Protein AF-0000000078429327 (afdb_homodimer)

Sequence (276 aa):
MAKYLAQIIVLGGQAIGKAFAKALRQEIAASQEAARRSGGGRQGEKRSEANARTGMTLDEAKQILNINDLENLEQITKNYEHLFAVNDKSKGGSFYIQSKVFRAKERIDQELKEALKSQQAKQKRQEDSTAGSADKQRMAKYLAQIIVLGGQAIGKAFAKALRQEIAASQEAARRSGGGRQGEKRSEANARTGMTLDEAKQILNINDLENLEQITKNYEHLFAVNDKSKGGSFYIQSKVFRAKERIDQELKEALKSQQAKQKRQEDSTAGSADKQR

Radius of gyration: 25.2 Å; Cα contacts (8 Å, |Δi|>4): 240; chains: 2; bounding box: 34×103×66 Å

Foldseek 3Di:
DVVVVVVVVPPDDVPVVVVVVVVVVVVVVVLVVVVVPPQDDPSNVLQVVLCVVLVHHLSRLCVLLVHDDLPCVVSSVVSLVVQLVCQDVVNVHDPVSNSSSVSSSVSSVSVVVVVVVVVVVVVVVVVVVVVVVVVVVD/DVVVVVVVVPPDDVPVVVVVVVVVVVVVVVLVVVVVPPQDDPSNVLQVVLCVVLVHHLSRLCVLLVHDDLPCVVSSVVSLVVQLVCQDVVNVHDPVSNSSSVSSSVSSVSVVVVVVVVVVVVVVVVVVVVVVVVVVVD

InterPro domains:
  IPR005341 Mitochondrial import inner membrane translocase subunit Tim16 [PTHR12388] (2-127)
  IPR036869 Chaperone J-domain superfamily [G3DSA:1.10.287.110] (56-117)

Organism: Lucilia cuprina (NCBI:txid7375)

Structure (mmCIF, N/CA/C/O backbone):
data_AF-0000000078429327-model_v1
#
loop_
_entity.id
_entity.type
_entity.pdbx_description
1 polymer 'Mitochondrial import inner membrane translocase subunit Tim16'
#
loop_
_atom_site.group_PDB
_atom_site.id
_atom_site.type_symbol
_atom_site.label_atom_id
_atom_site.label_alt_id
_atom_site.label_comp_id
_atom_site.label_asym_id
_atom_site.label_entity_id
_atom_site.label_seq_id
_atom_site.pdbx_PDB_ins_code
_atom_site.Cartn_x
_atom_site.Cartn_y
_atom_site.Cartn_z
_atom_site.occupancy
_atom_site.B_iso_or_equiv
_atom_site.auth_seq_id
_atom_site.auth_comp_id
_atom_site.auth_asym_id
_atom_site.auth_atom_id
_atom_site.pdbx_PDB_model_num
ATOM 1 N N . MET A 1 1 ? -4.164 -29.562 -14.68 1 37.88 1 MET A N 1
ATOM 2 C CA . MET A 1 1 ? -3.832 -28.375 -13.898 1 37.88 1 MET A CA 1
ATOM 3 C C . MET A 1 1 ? -3.236 -27.297 -14.789 1 37.88 1 MET A C 1
ATOM 5 O O . MET A 1 1 ? -3.625 -26.125 -14.695 1 37.88 1 MET A O 1
ATOM 9 N N . ALA A 1 2 ? -2.484 -27.75 -15.688 1 47.44 2 ALA A N 1
ATOM 10 C CA . ALA A 1 2 ? -1.721 -26.875 -16.562 1 47.44 2 ALA A CA 1
ATOM 11 C C . ALA A 1 2 ? -2.643 -26.109 -17.516 1 47.44 2 ALA A C 1
ATOM 13 O O . ALA A 1 2 ? -2.479 -24.906 -17.719 1 47.44 2 ALA A O 1
ATOM 14 N N . LYS A 1 3 ? -3.496 -26.875 -18.141 1 47.25 3 LYS A N 1
ATOM 15 C CA . LYS A 1 3 ? -4.375 -26.25 -19.125 1 47.25 3 LYS A CA 1
ATOM 16 C C . LYS A 1 3 ? -5.191 -25.125 -18.5 1 47.25 3 LYS A C 1
ATOM 18 O O . LYS A 1 3 ? -5.359 -24.062 -19.094 1 47.25 3 LYS A O 1
ATOM 23 N N . TYR A 1 4 ? -5.652 -25.391 -17.328 1 47.28 4 TYR A N 1
ATOM 24 C CA . TYR A 1 4 ? -6.504 -24.438 -16.625 1 47.28 4 TYR A CA 1
ATOM 25 C C . TYR A 1 4 ? -5.715 -23.203 -16.219 1 47.28 4 TYR A C 1
ATOM 27 O O . TYR A 1 4 ? -6.219 -22.078 -16.297 1 47.28 4 TYR A O 1
ATOM 35 N N . LEU A 1 5 ? -4.477 -23.422 -15.961 1 52.12 5 LEU A N 1
ATOM 36 C CA . LEU A 1 5 ? -3.656 -22.281 -15.57 1 52.12 5 LEU A CA 1
ATOM 37 C C . LEU A 1 5 ? -3.49 -21.312 -16.734 1 52.12 5 LEU A C 1
ATOM 39 O O . LEU A 1 5 ? -3.57 -20.094 -16.547 1 52.12 5 LEU A O 1
ATOM 43 N N . ALA A 1 6 ? -3.396 -21.953 -18.016 1 49.81 6 ALA A N 1
ATOM 44 C CA . ALA A 1 6 ? -3.09 -21.125 -19.172 1 49.81 6 ALA A CA 1
ATOM 45 C C . ALA A 1 6 ? -4.234 -20.172 -19.484 1 49.81 6 ALA A C 1
ATOM 47 O O . ALA A 1 6 ? -4.004 -19.016 -19.859 1 49.81 6 ALA A O 1
ATOM 48 N N . GLN A 1 7 ? -5.355 -20.766 -19.531 1 46.97 7 GLN A N 1
ATOM 49 C CA . GLN A 1 7 ? -6.512 -19.969 -19.938 1 46.97 7 GLN A CA 1
ATOM 50 C C . GLN A 1 7 ? -6.754 -18.812 -18.984 1 46.97 7 GLN A C 1
ATOM 52 O O . GLN A 1 7 ? -7.168 -17.719 -19.406 1 46.97 7 GLN A O 1
ATOM 57 N N . ILE A 1 8 ? -6.531 -19.062 -17.766 1 48.38 8 ILE A N 1
ATOM 58 C CA . ILE A 1 8 ? -6.895 -18.062 -16.766 1 48.38 8 ILE A CA 1
ATOM 59 C C . ILE A 1 8 ? -5.852 -16.953 -16.75 1 48.38 8 ILE A C 1
ATOM 61 O O . ILE A 1 8 ? -6.188 -15.781 -16.578 1 48.38 8 ILE A O 1
ATOM 65 N N . ILE A 1 9 ? -4.602 -17.359 -16.922 1 50.34 9 ILE A N 1
ATOM 66 C CA . ILE A 1 9 ? -3.629 -16.281 -16.906 1 50.34 9 ILE A CA 1
ATOM 67 C C . ILE A 1 9 ? -4.004 -15.219 -17.938 1 50.34 9 ILE A C 1
ATOM 69 O O . ILE A 1 9 ? -3.883 -14.023 -17.688 1 50.34 9 ILE A O 1
ATOM 73 N N . VAL A 1 10 ? -4.367 -15.727 -19.219 1 44.38 10 VAL A N 1
ATOM 74 C CA . VAL A 1 10 ? -4.652 -14.805 -20.312 1 44.38 10 VAL A CA 1
ATOM 75 C C . VAL A 1 10 ? -5.887 -13.969 -19.969 1 44.38 10 VAL A C 1
ATOM 77 O O . VAL A 1 10 ? -6.094 -12.891 -20.531 1 44.38 10 VAL A O 1
ATOM 80 N N . LEU A 1 11 ? -6.82 -14.602 -19.453 1 42 11 LEU A N 1
ATOM 81 C CA . LEU A 1 11 ? -8.117 -13.938 -19.453 1 42 11 LEU A CA 1
ATOM 82 C C . LEU A 1 11 ? -8.023 -12.57 -18.781 1 42 11 LEU A C 1
ATOM 84 O O . LEU A 1 11 ? -8.828 -11.68 -19.078 1 42 11 LEU A O 1
ATOM 88 N N . GLY A 1 12 ? -7.484 -12.555 -17.656 1 43.84 12 GLY A N 1
ATOM 89 C CA . GLY A 1 12 ? -8.031 -11.406 -16.953 1 43.84 12 GLY A CA 1
ATOM 90 C C . GLY A 1 12 ? -7.895 -10.109 -17.719 1 43.84 12 GLY A C 1
ATOM 91 O O . GLY A 1 12 ? -8.766 -9.758 -18.516 1 43.84 12 GLY A O 1
ATOM 92 N N . GLY A 1 13 ? -7.648 -8.773 -16.906 1 45.09 13 GLY A N 1
ATOM 93 C CA . GLY A 1 13 ? -7.863 -7.336 -17.016 1 45.09 13 GLY A CA 1
ATOM 94 C C . GLY A 1 13 ? -6.898 -6.668 -17.984 1 45.09 13 GLY A C 1
ATOM 95 O O . GLY A 1 13 ? -6.125 -5.797 -17.578 1 45.09 13 GLY A O 1
ATOM 96 N N . GLN A 1 14 ? -6.672 -7.324 -18.969 1 50.19 14 GLN A N 1
ATOM 97 C CA . GLN A 1 14 ? -5.688 -6.762 -19.891 1 50.19 14 GLN A CA 1
ATOM 98 C C . GLN A 1 14 ? -5.98 -5.289 -20.172 1 50.19 14 GLN A C 1
ATOM 100 O O . GLN A 1 14 ? -5.062 -4.469 -20.219 1 50.19 14 GLN A O 1
ATOM 105 N N . ALA A 1 15 ? -7.273 -5.195 -20.672 1 47.34 15 ALA A N 1
ATOM 106 C CA . ALA A 1 15 ? -7.492 -3.814 -21.094 1 47.34 15 ALA A CA 1
ATOM 107 C C . ALA A 1 15 ? -7.344 -2.852 -19.922 1 47.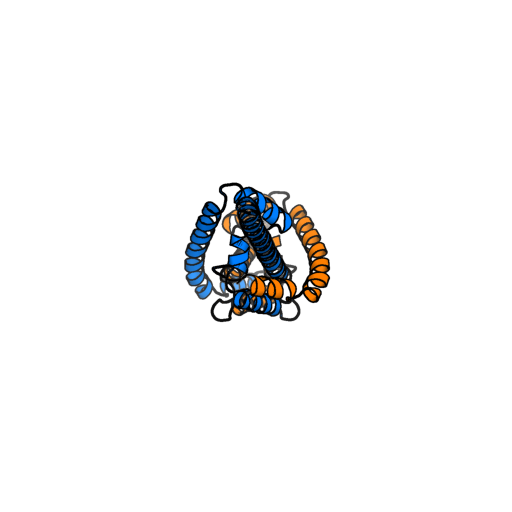34 15 ALA A C 1
ATOM 109 O O . ALA A 1 15 ? -6.785 -1.764 -20.062 1 47.34 15 ALA A O 1
ATOM 110 N N . ILE A 1 16 ? -8.062 -3.141 -18.906 1 55.25 16 ILE A N 1
ATOM 111 C CA . ILE A 1 16 ? -7.98 -2.217 -17.766 1 55.25 16 ILE A CA 1
ATOM 112 C C . ILE A 1 16 ? -6.535 -2.102 -17.297 1 55.25 16 ILE A C 1
ATOM 114 O O . ILE A 1 16 ? -6.07 -1.01 -16.969 1 55.25 16 ILE A O 1
ATOM 118 N N . GLY A 1 17 ? -5.801 -3.166 -17.547 1 60.81 17 GLY A N 1
ATOM 119 C CA . GLY A 1 17 ? -4.422 -3.178 -17.078 1 60.81 17 GLY A CA 1
ATOM 120 C C . GLY A 1 17 ? -3.525 -2.225 -17.844 1 60.81 17 GLY A C 1
ATOM 121 O O . GLY A 1 17 ? -2.746 -1.479 -17.25 1 60.81 17 GLY A O 1
ATOM 122 N N . LYS A 1 18 ? -3.91 -2.242 -19.156 1 63.69 18 LYS A N 1
ATOM 123 C CA . LYS A 1 18 ? -2.99 -1.463 -19.984 1 63.69 18 LYS A CA 1
ATOM 124 C C . LYS A 1 18 ? -3.191 0.034 -19.766 1 63.69 18 LYS A C 1
ATOM 126 O O . LYS A 1 18 ? -2.221 0.79 -19.672 1 63.69 18 LYS A O 1
ATOM 131 N N . ALA A 1 19 ? -4.531 0.512 -19.906 1 68.5 19 ALA A N 1
ATOM 132 C CA . ALA A 1 19 ? -4.785 1.938 -19.719 1 68.5 19 ALA A CA 1
ATOM 133 C C . ALA A 1 19 ? -4.379 2.391 -18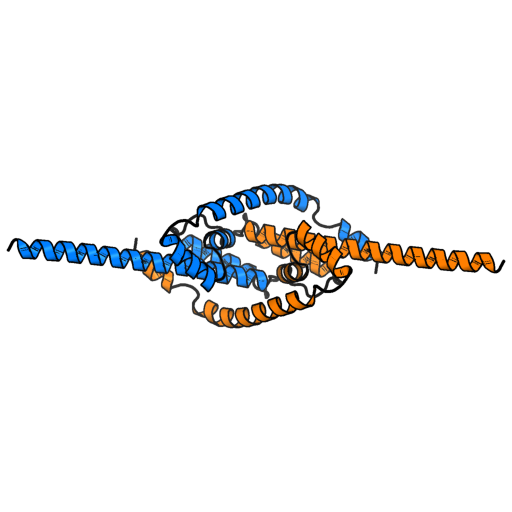.312 1 68.5 19 ALA A C 1
ATOM 135 O O . ALA A 1 19 ? -3.859 3.494 -18.141 1 68.5 19 ALA A O 1
ATOM 136 N N . PHE A 1 20 ? -4.59 1.64 -17.422 1 77.06 20 PHE A N 1
ATOM 137 C CA . PHE A 1 20 ? -4.199 1.974 -16.062 1 77.06 20 PHE A CA 1
ATOM 138 C C . PHE A 1 20 ? -2.68 2.01 -15.93 1 77.06 20 PHE A C 1
ATOM 140 O O . PHE A 1 20 ? -2.131 2.879 -15.25 1 77.06 20 PHE A O 1
ATOM 147 N N . ALA A 1 21 ? -2.02 1.175 -16.625 1 74.62 21 ALA A N 1
ATOM 148 C CA . ALA A 1 21 ? -0.562 1.125 -16.547 1 74.62 21 ALA A CA 1
ATOM 149 C C . ALA A 1 21 ? 0.0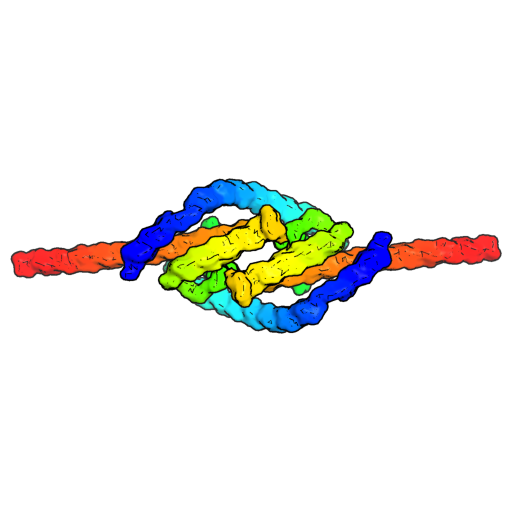54 2.451 -16.984 1 74.62 21 ALA A C 1
ATOM 151 O O . ALA A 1 21 ? 1.059 2.893 -16.422 1 74.62 21 ALA A O 1
ATOM 152 N N . LYS A 1 22 ? -0.57 3.01 -18.031 1 74.12 22 LYS A N 1
ATOM 153 C CA . LYS A 1 22 ? -0.065 4.301 -18.484 1 74.12 22 LYS A CA 1
ATOM 154 C C . LYS A 1 22 ? -0.2 5.363 -17.406 1 74.12 22 LYS A C 1
ATOM 156 O O . LYS A 1 22 ? 0.712 6.164 -17.188 1 74.12 22 LYS A O 1
ATOM 161 N N . ALA A 1 23 ? -1.391 5.379 -16.781 1 73.94 23 ALA A N 1
ATOM 162 C CA . ALA A 1 23 ? -1.617 6.355 -15.711 1 73.94 23 ALA A CA 1
ATOM 163 C C . ALA A 1 23 ? -0.683 6.105 -14.531 1 73.94 23 ALA A C 1
ATOM 165 O O . ALA A 1 23 ? -0.217 7.051 -13.891 1 73.94 23 ALA A O 1
ATOM 166 N N . LEU A 1 24 ? -0.422 4.926 -14.297 1 76.5 24 LEU A N 1
ATOM 167 C CA . LEU A 1 24 ? 0.458 4.531 -13.195 1 76.5 24 LEU A CA 1
ATOM 168 C C . LEU A 1 24 ? 1.866 5.078 -13.414 1 76.5 24 LEU A C 1
ATOM 170 O O . LEU A 1 24 ? 2.469 5.629 -12.492 1 76.5 24 LEU A O 1
ATOM 174 N N . ARG A 1 25 ? 2.381 4.941 -14.664 1 75.5 25 ARG A N 1
ATOM 175 C CA . ARG A 1 25 ? 3.717 5.438 -14.984 1 75.5 25 ARG A CA 1
ATOM 176 C C . ARG A 1 25 ? 3.832 6.93 -14.695 1 75.5 25 ARG A C 1
ATOM 178 O O . ARG A 1 25 ? 4.836 7.387 -14.141 1 75.5 25 ARG A O 1
ATOM 185 N N . GLN A 1 26 ? 2.828 7.582 -14.969 1 72.12 26 GLN A N 1
ATOM 186 C CA . GLN A 1 26 ? 2.834 9.023 -14.75 1 72.12 26 GLN A CA 1
ATOM 187 C C . GLN A 1 26 ? 2.84 9.359 -13.266 1 72.12 26 GLN A C 1
ATOM 189 O O . GLN A 1 26 ? 3.559 10.266 -12.828 1 72.12 26 GLN A O 1
ATOM 194 N N . GLU A 1 27 ? 2.143 8.641 -12.57 1 68.75 27 GLU A N 1
ATOM 195 C CA . GLU A 1 27 ? 2.012 8.945 -11.148 1 68.75 27 GLU A CA 1
ATOM 196 C C . GLU A 1 27 ? 3.264 8.539 -10.375 1 68.75 27 GLU A C 1
ATOM 198 O O . GLU A 1 27 ? 3.691 9.25 -9.461 1 68.75 27 GLU A O 1
ATOM 203 N N . ILE A 1 28 ? 3.809 7.414 -10.734 1 66.62 28 ILE A N 1
ATOM 204 C CA . ILE A 1 28 ? 5.059 7 -10.102 1 66.62 28 ILE A CA 1
ATOM 205 C C . ILE A 1 28 ? 6.121 8.078 -10.32 1 66.62 28 ILE A C 1
ATOM 207 O O . ILE A 1 28 ? 6.844 8.438 -9.383 1 66.62 28 ILE A O 1
ATOM 211 N N . ALA A 1 29 ? 6.148 8.508 -11.461 1 65.19 29 ALA A N 1
ATOM 212 C CA . ALA A 1 29 ? 7.105 9.562 -11.773 1 65.19 29 ALA A CA 1
ATOM 213 C C . ALA A 1 29 ? 6.867 10.797 -10.906 1 65.19 29 ALA A C 1
ATOM 215 O O . ALA A 1 29 ? 7.816 11.406 -10.398 1 65.19 29 ALA A O 1
ATOM 216 N N . ALA A 1 30 ? 5.656 11.055 -10.758 1 63.41 30 ALA A N 1
ATOM 217 C CA . ALA A 1 30 ? 5.309 12.242 -9.984 1 63.41 30 ALA A CA 1
ATOM 218 C C . ALA A 1 30 ? 5.645 12.047 -8.508 1 63.41 30 ALA A C 1
ATOM 220 O O . ALA A 1 30 ? 6.129 12.969 -7.844 1 63.41 30 ALA A O 1
ATOM 221 N N . SER A 1 31 ? 5.391 10.875 -8.055 1 63.84 31 SER A N 1
ATOM 222 C CA . SER A 1 31 ? 5.652 10.57 -6.652 1 63.84 31 SER A CA 1
ATOM 223 C C . SER A 1 31 ? 7.148 10.594 -6.352 1 63.84 31 SER A C 1
ATOM 225 O O . SER A 1 31 ? 7.57 11.117 -5.316 1 63.84 31 SER A O 1
ATOM 227 N N . GLN A 1 32 ? 7.922 10.031 -7.23 1 64.31 32 GLN A N 1
ATOM 228 C CA . GLN A 1 32 ? 9.375 10.031 -7.07 1 64.31 32 GLN A CA 1
ATOM 229 C C . GLN A 1 32 ? 9.93 11.453 -7.066 1 64.31 32 GLN A C 1
ATOM 231 O O . GLN A 1 32 ? 10.828 11.766 -6.289 1 64.31 32 GLN A O 1
ATOM 236 N N . GLU A 1 33 ? 9.367 12.234 -7.828 1 62.78 33 GLU A N 1
ATOM 237 C CA . GLU A 1 33 ? 9.812 13.625 -7.879 1 62.78 33 GLU A CA 1
ATOM 238 C C . GLU A 1 33 ? 9.453 14.367 -6.598 1 62.78 33 GLU A C 1
ATOM 240 O O . GLU A 1 33 ? 10.234 15.188 -6.105 1 62.78 33 GLU A O 1
ATOM 245 N N . ALA A 1 34 ? 8.297 14.094 -6.109 1 61.91 34 ALA A N 1
ATOM 246 C CA . ALA A 1 34 ? 7.852 14.758 -4.887 1 61.91 34 ALA A CA 1
ATOM 247 C C . ALA A 1 34 ? 8.719 14.344 -3.697 1 61.91 34 ALA A C 1
ATOM 249 O O . ALA A 1 34 ? 9.055 15.172 -2.85 1 61.91 34 ALA A O 1
ATOM 250 N N . ALA A 1 35 ? 9.055 13.117 -3.613 1 60.75 35 ALA A N 1
ATOM 251 C CA . ALA A 1 35 ? 9.898 12.602 -2.539 1 60.75 35 ALA A CA 1
ATOM 252 C C . ALA A 1 35 ? 11.273 13.258 -2.555 1 60.75 35 ALA A C 1
ATOM 254 O O . ALA A 1 35 ? 11.852 13.531 -1.499 1 60.75 35 ALA A O 1
ATOM 255 N N . ARG A 1 36 ? 11.734 13.492 -3.621 1 60.31 36 ARG A N 1
ATOM 256 C CA . ARG A 1 36 ? 13.055 14.109 -3.77 1 60.31 36 ARG A CA 1
ATOM 257 C C . ARG A 1 36 ? 13.047 15.547 -3.266 1 60.31 36 ARG A C 1
ATOM 259 O O . ARG A 1 36 ? 14.055 16.047 -2.768 1 60.31 36 ARG A O 1
ATOM 266 N N . ARG A 1 37 ? 11.969 16.172 -3.273 1 58.62 37 ARG A N 1
ATOM 267 C CA . ARG A 1 37 ? 11.883 17.578 -2.939 1 58.62 37 ARG A CA 1
ATOM 268 C C . ARG A 1 37 ? 11.75 17.781 -1.433 1 58.62 37 ARG A C 1
ATOM 270 O O . ARG A 1 37 ? 12.078 18.859 -0.912 1 58.62 37 ARG A O 1
ATOM 277 N N . SER A 1 38 ? 11.312 16.875 -0.648 1 58.03 38 SER A N 1
ATOM 278 C CA . SER A 1 38 ? 10.906 17.094 0.739 1 58.03 38 SER A CA 1
ATOM 279 C C . SER A 1 38 ? 12.102 17 1.683 1 58.03 38 SER A C 1
ATOM 281 O O . SER A 1 38 ? 11.984 17.281 2.877 1 58.03 38 SER A O 1
ATOM 283 N N . GLY A 1 39 ? 13.305 16.672 1.406 1 55.5 39 GLY A N 1
ATOM 284 C CA . GLY A 1 39 ? 14.305 16.25 2.375 1 55.5 39 GLY A CA 1
ATOM 285 C C . GLY A 1 39 ? 15.164 17.391 2.889 1 55.5 39 GLY A C 1
ATOM 286 O O . GLY A 1 39 ? 16.141 17.156 3.596 1 55.5 39 GLY A O 1
ATOM 287 N N . GLY A 1 40 ? 15.031 18.719 2.594 1 54.97 40 GLY A N 1
ATOM 288 C CA . GLY A 1 40 ? 16.188 19.484 3.039 1 54.97 40 GLY A CA 1
ATOM 289 C C . GLY A 1 40 ? 15.914 20.297 4.293 1 54.97 40 GLY A C 1
ATOM 290 O O . GLY A 1 40 ? 14.766 20.406 4.734 1 54.97 40 GLY A O 1
ATOM 291 N N . GLY A 1 41 ? 16.984 20.484 5.449 1 58.69 41 GLY A N 1
ATOM 292 C CA . GLY A 1 41 ? 17.141 21.375 6.582 1 58.69 41 GLY A CA 1
ATOM 293 C C . GLY A 1 41 ? 16.703 20.766 7.898 1 58.69 41 GLY A C 1
ATOM 294 O O . GLY A 1 41 ? 16.594 19.547 8.008 1 58.69 41 GLY A O 1
ATOM 295 N N . ARG A 1 42 ? 16.5 21.562 9.117 1 59.62 42 ARG A N 1
ATOM 296 C CA . ARG A 1 42 ? 16.078 21.125 10.445 1 59.62 42 ARG A CA 1
ATOM 297 C C . ARG A 1 42 ? 14.758 20.375 10.375 1 59.62 42 ARG A C 1
ATOM 299 O O . ARG A 1 42 ? 14.562 19.375 11.062 1 59.62 42 ARG A O 1
ATOM 306 N N . GLN A 1 43 ? 13.906 20.953 9.664 1 67.56 43 GLN A N 1
ATOM 307 C CA . GLN A 1 43 ? 12.633 20.297 9.383 1 67.56 43 GLN A CA 1
ATOM 308 C C . GLN A 1 43 ? 12.852 18.922 8.758 1 67.56 43 GLN A C 1
ATOM 310 O O . GLN A 1 43 ? 12.086 17.984 9 1 67.56 43 GLN A O 1
ATOM 315 N N . GLY A 1 44 ? 14.016 18.891 8.266 1 69.06 44 GLY A N 1
ATOM 316 C CA . GLY A 1 44 ? 14.391 17.625 7.648 1 69.06 44 GLY A CA 1
ATOM 317 C C . GLY A 1 44 ? 14.75 16.547 8.656 1 69.06 44 GLY A C 1
ATOM 318 O O . GLY A 1 44 ? 14.406 15.375 8.469 1 69.06 44 GLY A O 1
ATOM 319 N N . GLU A 1 45 ? 15.398 17.031 9.734 1 72.81 45 GLU A N 1
ATOM 320 C CA . GLU A 1 45 ? 15.773 16.078 10.781 1 72.81 45 GLU A CA 1
ATOM 321 C C . GLU A 1 45 ? 14.539 15.523 11.484 1 72.81 45 GLU A C 1
ATOM 323 O O . GLU A 1 45 ? 14.445 14.32 11.742 1 72.81 45 GLU A O 1
ATOM 328 N N . LYS A 1 46 ? 13.633 16.438 11.922 1 75.31 46 LYS A N 1
ATOM 329 C CA . LYS A 1 46 ? 12.398 16.016 12.586 1 75.31 46 LYS A CA 1
ATOM 330 C C . LYS A 1 46 ? 11.586 15.102 11.68 1 75.31 46 LYS A C 1
ATOM 332 O O . LYS A 1 46 ? 10.984 14.125 12.148 1 75.31 46 LYS A O 1
ATOM 337 N N . ARG A 1 47 ? 11.664 15.375 10.461 1 78.88 47 ARG A N 1
ATOM 338 C CA . ARG A 1 47 ? 10.945 14.562 9.484 1 78.88 47 ARG A CA 1
ATOM 339 C C . ARG A 1 47 ? 11.594 13.188 9.336 1 78.88 47 ARG A C 1
ATOM 341 O O . ARG A 1 47 ? 10.891 12.18 9.211 1 78.88 47 ARG A O 1
ATOM 348 N N . SER A 1 48 ? 12.82 13.258 9.328 1 77.81 48 SER A N 1
ATOM 349 C CA . SER A 1 48 ? 13.539 11.992 9.234 1 77.81 48 SER A CA 1
ATOM 350 C C . SER A 1 48 ? 13.234 11.086 10.43 1 77.81 48 SER A C 1
ATOM 352 O O . SER A 1 48 ? 13.062 9.875 10.266 1 77.81 48 SER A O 1
ATOM 354 N N . GLU A 1 49 ? 13.172 11.719 11.586 1 80.06 49 GLU A N 1
ATOM 355 C CA . GLU A 1 49 ? 12.828 10.961 12.789 1 80.06 49 GLU A CA 1
ATOM 356 C C . GLU A 1 49 ? 11.414 10.406 12.703 1 80.06 49 GLU A C 1
ATOM 358 O O . GLU A 1 49 ? 11.164 9.266 13.094 1 80.06 49 GLU A O 1
ATOM 363 N N . ALA A 1 50 ? 10.477 11.273 12.266 1 77.94 50 ALA A N 1
ATOM 364 C CA . ALA A 1 50 ? 9.094 10.844 12.117 1 77.94 50 ALA A CA 1
ATOM 365 C C . ALA A 1 50 ? 8.969 9.719 11.086 1 77.94 50 ALA A C 1
ATOM 367 O O . ALA A 1 50 ? 8.203 8.773 11.281 1 77.94 50 ALA A O 1
ATOM 368 N N . ASN A 1 51 ? 9.742 9.836 10.062 1 77.12 51 ASN A N 1
ATOM 369 C CA . ASN A 1 51 ? 9.781 8.789 9.047 1 77.12 51 ASN A CA 1
ATOM 370 C C . ASN A 1 51 ? 10.242 7.461 9.633 1 77.12 51 ASN A C 1
ATOM 372 O O . ASN A 1 51 ? 9.656 6.414 9.352 1 77.12 51 ASN A O 1
ATOM 376 N N . ALA A 1 52 ? 11.234 7.637 10.414 1 72.62 52 ALA A N 1
ATOM 377 C CA . ALA A 1 52 ? 11.805 6.441 11.023 1 72.62 52 ALA A CA 1
ATOM 378 C C . ALA A 1 52 ? 10.836 5.82 12.023 1 72.62 52 ALA A C 1
ATOM 380 O O . ALA A 1 52 ? 10.719 4.594 12.109 1 72.62 52 ALA A O 1
ATOM 381 N N . ARG A 1 53 ? 10.125 6.613 12.727 1 76.5 53 ARG A N 1
ATOM 382 C CA . ARG A 1 53 ? 9.211 6.141 13.758 1 76.5 53 ARG A CA 1
ATOM 383 C C . ARG A 1 53 ? 7.996 5.453 13.133 1 76.5 53 ARG A C 1
ATOM 385 O O . ARG A 1 53 ? 7.531 4.434 13.641 1 76.5 53 ARG A O 1
ATOM 392 N N . THR A 1 54 ? 7.547 5.98 12.078 1 78 54 THR A N 1
ATOM 393 C CA . THR A 1 54 ? 6.328 5.469 11.461 1 78 54 THR A CA 1
ATOM 394 C C . THR A 1 54 ? 6.66 4.508 10.32 1 78 54 THR A C 1
ATOM 396 O O . THR A 1 54 ? 5.812 3.717 9.906 1 78 54 THR A O 1
ATOM 399 N N . GLY A 1 55 ? 7.879 4.648 9.883 1 78.12 55 GLY A N 1
ATOM 400 C CA . GLY A 1 55 ? 8.312 3.797 8.781 1 78.12 55 GLY A CA 1
ATOM 401 C C . GLY A 1 55 ? 7.785 4.25 7.434 1 78.12 55 GLY A C 1
ATOM 402 O O . GLY A 1 55 ? 7.629 3.441 6.516 1 78.12 55 GLY A O 1
ATOM 403 N N . MET A 1 56 ? 7.352 5.52 7.383 1 86.25 56 MET A N 1
ATOM 404 C CA . MET A 1 56 ? 6.746 6.047 6.164 1 86.25 56 MET A CA 1
ATOM 405 C C . MET A 1 56 ? 7.012 7.543 6.027 1 86.25 56 MET A C 1
ATOM 407 O O . MET A 1 56 ? 6.988 8.273 7.02 1 86.25 56 MET A O 1
ATOM 411 N N . THR A 1 57 ? 7.32 7.855 4.816 1 89.62 57 THR A N 1
ATOM 412 C CA . THR A 1 57 ? 7.531 9.281 4.59 1 89.62 57 THR A CA 1
ATOM 413 C C . THR A 1 57 ? 6.199 10.031 4.582 1 89.62 57 THR A C 1
ATOM 415 O O . THR A 1 57 ? 5.145 9.43 4.363 1 89.62 57 THR A O 1
ATOM 418 N N . LEU A 1 58 ? 6.273 11.352 4.887 1 89.88 58 LEU A N 1
ATOM 419 C CA . LEU A 1 58 ? 5.07 12.172 4.855 1 89.88 58 LEU A CA 1
ATOM 420 C C . LEU A 1 58 ? 4.438 12.148 3.467 1 89.88 58 LEU A C 1
ATOM 422 O O . LEU A 1 58 ? 3.213 12.07 3.34 1 89.88 58 LEU A O 1
ATOM 426 N N . ASP A 1 59 ? 5.258 12.219 2.473 1 89.69 59 ASP A N 1
ATOM 427 C CA . ASP A 1 59 ? 4.762 12.203 1.101 1 89.69 59 ASP A CA 1
ATOM 428 C C . ASP A 1 59 ? 4.023 10.898 0.797 1 89.69 59 ASP A C 1
ATOM 430 O O . ASP A 1 59 ? 2.955 10.914 0.183 1 89.69 59 ASP A O 1
ATOM 434 N N . GLU A 1 60 ? 4.574 9.82 1.166 1 90.12 60 GLU A N 1
ATOM 435 C CA . GLU A 1 60 ? 3.926 8.523 0.981 1 90.12 60 GLU A CA 1
ATOM 436 C C . GLU A 1 60 ? 2.592 8.461 1.72 1 90.12 60 GLU A C 1
ATOM 438 O O . GLU A 1 60 ? 1.592 7.996 1.17 1 90.12 60 GLU A O 1
ATOM 443 N N . ALA A 1 61 ? 2.639 8.922 2.914 1 93.44 61 ALA A N 1
ATOM 444 C CA . ALA A 1 61 ? 1.418 8.922 3.717 1 93.44 61 ALA A CA 1
ATOM 445 C C . ALA A 1 61 ? 0.311 9.719 3.029 1 93.44 61 ALA A C 1
ATOM 447 O O . ALA A 1 61 ? -0.843 9.289 2.996 1 93.44 61 ALA A O 1
ATOM 448 N N . LYS A 1 62 ? 0.664 10.828 2.49 1 94.06 62 LYS A N 1
ATOM 449 C CA . LYS A 1 62 ? -0.303 11.664 1.786 1 94.06 62 LYS A CA 1
ATOM 450 C C . LYS A 1 62 ? -0.874 10.938 0.57 1 94.06 62 LYS A C 1
ATOM 452 O O . LYS A 1 62 ? -2.072 11.023 0.297 1 94.06 62 LYS A O 1
ATOM 457 N N . GLN A 1 63 ? -0.025 10.266 -0.145 1 92.81 63 GLN A N 1
ATOM 458 C CA . GLN A 1 63 ? -0.469 9.508 -1.312 1 92.81 63 GLN A CA 1
ATOM 459 C C . GLN A 1 63 ? -1.424 8.391 -0.91 1 92.81 63 GLN A C 1
ATOM 461 O O . GLN A 1 63 ? -2.438 8.164 -1.574 1 92.81 63 GLN A O 1
ATOM 466 N N . ILE A 1 64 ? -1.066 7.746 0.14 1 95.31 64 ILE A N 1
ATOM 467 C CA . ILE A 1 64 ? -1.884 6.633 0.602 1 95.31 64 ILE A CA 1
ATOM 468 C C . ILE A 1 64 ? -3.277 7.133 0.975 1 95.31 64 ILE A C 1
ATOM 470 O O . ILE A 1 64 ? -4.281 6.523 0.605 1 95.31 64 ILE A O 1
ATOM 474 N N . LEU A 1 65 ? -3.326 8.211 1.636 1 96.5 65 LEU A N 1
ATOM 475 C CA . LEU A 1 65 ? -4.617 8.719 2.092 1 96.5 65 LEU A CA 1
ATOM 476 C C . LEU A 1 65 ? -5.262 9.602 1.03 1 96.5 65 LEU A C 1
ATOM 478 O O . LEU A 1 65 ? -6.375 10.102 1.222 1 96.5 65 LEU A O 1
ATOM 482 N N . ASN A 1 66 ? -4.598 9.75 -0.067 1 94.12 66 ASN A N 1
ATOM 483 C CA . ASN A 1 66 ? -5.105 10.539 -1.185 1 94.12 66 ASN A CA 1
ATOM 484 C C . ASN A 1 66 ? -5.441 11.969 -0.757 1 94.12 66 ASN A C 1
ATOM 486 O O . ASN A 1 66 ? -6.555 12.438 -0.989 1 94.12 66 ASN A O 1
ATOM 490 N N . ILE A 1 67 ? -4.438 12.609 -0.165 1 93.5 67 ILE A N 1
ATOM 491 C CA . ILE A 1 67 ? -4.609 14 0.224 1 93.5 67 ILE A CA 1
ATOM 492 C C . ILE A 1 67 ? -3.463 14.836 -0.339 1 93.5 67 ILE A C 1
ATOM 494 O O . ILE A 1 67 ? -2.371 14.32 -0.586 1 93.5 67 ILE A O 1
ATOM 498 N N . ASN A 1 68 ? -3.754 16.109 -0.504 1 87.62 68 ASN A N 1
ATOM 499 C CA . ASN A 1 68 ? -2.76 17 -1.099 1 87.62 68 ASN A CA 1
ATOM 500 C C . ASN A 1 68 ? -2.08 17.859 -0.043 1 87.62 68 ASN A C 1
ATOM 502 O O . ASN A 1 68 ? -0.956 18.328 -0.244 1 87.62 68 ASN A O 1
ATOM 506 N N . ASP A 1 69 ? -2.809 18.203 0.981 1 87.44 69 ASP A N 1
ATOM 507 C CA . ASP A 1 69 ? -2.24 19.016 2.043 1 87.44 69 ASP A CA 1
ATOM 508 C C . ASP A 1 69 ? -2.773 18.594 3.41 1 87.44 69 ASP A C 1
ATOM 510 O O . ASP A 1 69 ? -3.621 17.719 3.506 1 87.44 69 ASP A O 1
ATOM 514 N N . LEU A 1 70 ? -2.166 19.156 4.367 1 91.75 70 LEU A N 1
ATOM 515 C CA . LEU A 1 70 ? -2.475 18.75 5.734 1 91.75 70 LEU A CA 1
ATOM 516 C C . LEU A 1 70 ? -3.443 19.734 6.387 1 91.75 70 LEU A C 1
ATOM 518 O O . LEU A 1 70 ? -3.699 19.656 7.59 1 91.75 70 LEU A O 1
ATOM 522 N N . GLU A 1 71 ? -4.016 20.625 5.684 1 89.25 71 GLU A N 1
ATOM 523 C CA . GLU A 1 71 ? -4.84 21.688 6.246 1 89.25 71 GLU A CA 1
ATOM 524 C C . GLU A 1 71 ? -6.289 21.234 6.41 1 89.25 71 GLU A C 1
ATOM 526 O O . GLU A 1 71 ? -6.996 21.719 7.301 1 89.25 71 GLU A O 1
ATOM 531 N N . ASN A 1 72 ? -6.699 20.375 5.582 1 91.19 72 ASN A N 1
ATOM 532 C CA . ASN A 1 72 ? -8.078 19.891 5.621 1 91.19 72 ASN A CA 1
ATOM 533 C C . ASN A 1 72 ? -8.211 18.656 6.492 1 91.19 72 ASN A C 1
ATOM 535 O O . ASN A 1 72 ? -8.227 17.531 5.98 1 91.19 72 ASN A O 1
ATOM 539 N N . LEU A 1 73 ? -8.398 18.844 7.648 1 91.31 73 LEU A N 1
ATOM 540 C CA . LEU A 1 73 ? -8.43 17.75 8.625 1 91.31 73 LEU A CA 1
ATOM 541 C C . LEU A 1 73 ? -9.641 16.844 8.383 1 91.31 73 LEU A C 1
ATOM 543 O O . LEU A 1 73 ? -9.555 15.633 8.586 1 91.31 73 LEU A O 1
ATOM 547 N N . GLU A 1 74 ? -10.719 17.484 8.055 1 92 74 GLU A N 1
ATOM 548 C CA . GLU A 1 74 ? -11.922 16.719 7.773 1 92 74 GLU A CA 1
ATOM 549 C C . GLU A 1 74 ? -11.695 15.727 6.637 1 92 74 GLU A C 1
ATOM 551 O O . GLU A 1 74 ? -12.109 14.562 6.719 1 92 74 GLU A O 1
ATOM 556 N N . GLN A 1 75 ? -11.016 16.188 5.633 1 93.94 75 GLN A N 1
ATOM 557 C CA . GLN A 1 75 ? -10.727 15.32 4.492 1 93.94 75 GLN A CA 1
ATOM 558 C C . GLN A 1 75 ? -9.789 14.188 4.891 1 93.94 75 GLN A C 1
ATOM 560 O O . GLN A 1 75 ? -9.961 13.047 4.445 1 93.94 75 GLN A O 1
ATOM 565 N N . ILE A 1 76 ? -8.828 14.484 5.656 1 95.25 76 ILE A N 1
ATOM 566 C CA . ILE A 1 76 ? -7.879 13.492 6.133 1 95.25 76 ILE A CA 1
ATOM 567 C C . ILE A 1 76 ? -8.617 12.383 6.875 1 95.25 76 ILE A C 1
ATOM 569 O O . ILE A 1 76 ? -8.398 11.195 6.605 1 95.25 76 ILE A O 1
ATOM 573 N N . THR A 1 77 ? -9.5 12.773 7.777 1 94.38 77 THR A N 1
ATOM 574 C CA . THR A 1 77 ? -10.242 11.812 8.586 1 94.38 77 THR A CA 1
ATOM 575 C C . THR A 1 77 ? -11.188 10.992 7.711 1 94.38 77 THR A C 1
ATOM 577 O O . THR A 1 77 ? -11.266 9.773 7.844 1 94.38 77 THR A O 1
ATOM 580 N N . LYS A 1 78 ? -11.836 11.656 6.859 1 94.38 78 LYS A N 1
ATOM 581 C CA . LYS A 1 78 ? -12.781 10.992 5.969 1 94.38 78 LYS A CA 1
ATOM 582 C C . LYS A 1 78 ? -12.086 9.945 5.105 1 94.38 78 LYS A C 1
ATOM 584 O O . LYS A 1 78 ? -12.539 8.805 5.008 1 94.38 78 LYS A O 1
ATOM 589 N N . ASN A 1 79 ? -11.008 10.344 4.445 1 96.38 79 ASN A N 1
ATOM 590 C CA . ASN A 1 79 ? -10.281 9.422 3.586 1 96.38 79 ASN A CA 1
ATOM 591 C C . ASN A 1 79 ? -9.719 8.242 4.379 1 96.38 79 ASN A C 1
ATOM 593 O O . ASN A 1 79 ? -9.766 7.102 3.918 1 96.38 79 ASN A O 1
ATOM 597 N N . TYR A 1 80 ? -9.18 8.539 5.531 1 96.38 80 TYR A N 1
ATOM 598 C CA . TYR A 1 80 ? -8.648 7.48 6.383 1 96.38 80 TYR A CA 1
ATOM 599 C C . TYR A 1 80 ? -9.734 6.461 6.719 1 96.38 80 TYR A C 1
ATOM 601 O O . TYR A 1 80 ? -9.547 5.258 6.527 1 96.38 80 TYR A O 1
ATOM 609 N N . GLU A 1 81 ? -10.805 6.988 7.25 1 96.25 81 GLU A N 1
ATOM 610 C CA . GLU A 1 81 ? -11.883 6.102 7.672 1 96.25 81 GLU A CA 1
ATOM 611 C C . GLU A 1 81 ? -12.398 5.27 6.504 1 96.25 81 GLU A C 1
ATOM 613 O O . GLU A 1 81 ? -12.648 4.07 6.648 1 96.25 81 GLU A O 1
ATOM 618 N N . HIS A 1 82 ? -12.57 5.871 5.395 1 97.12 82 HIS A N 1
ATOM 619 C CA . HIS A 1 82 ? -13.039 5.164 4.207 1 97.12 82 HIS A CA 1
ATOM 620 C C . HIS A 1 82 ? -12.062 4.074 3.791 1 97.12 82 HIS A C 1
ATOM 622 O O . HIS A 1 82 ? -12.438 2.902 3.693 1 97.12 82 HIS A O 1
ATOM 628 N N . LEU A 1 83 ? -10.82 4.477 3.578 1 97.56 83 LEU A N 1
ATOM 629 C CA . LEU A 1 83 ? -9.805 3.553 3.098 1 97.56 83 LEU A CA 1
ATOM 630 C C . LEU A 1 83 ? -9.57 2.43 4.102 1 97.56 83 LEU A C 1
ATOM 632 O O . LEU A 1 83 ? -9.359 1.276 3.717 1 97.56 83 LEU A O 1
ATOM 636 N N . PHE A 1 84 ? -9.602 2.771 5.332 1 96.19 84 PHE A N 1
ATOM 637 C CA . PHE A 1 84 ? -9.422 1.763 6.371 1 96.19 84 PHE A CA 1
ATOM 638 C C . PHE A 1 84 ? -10.555 0.745 6.336 1 96.19 84 PHE A C 1
ATOM 640 O O . PHE A 1 84 ? -10.32 -0.462 6.41 1 96.19 84 PHE A O 1
ATOM 647 N N . ALA A 1 85 ? -11.727 1.254 6.188 1 96.31 85 ALA A N 1
ATOM 648 C CA . ALA A 1 85 ? -12.914 0.403 6.242 1 96.31 85 ALA A CA 1
ATOM 649 C C . ALA A 1 85 ? -12.992 -0.506 5.02 1 96.31 85 ALA A C 1
ATOM 651 O O . ALA A 1 85 ? -13.266 -1.701 5.145 1 96.31 85 ALA A O 1
ATOM 652 N N . VAL A 1 86 ? -12.758 -0.025 3.826 1 96.62 86 VAL A N 1
ATOM 653 C CA . VAL A 1 86 ? -12.984 -0.793 2.607 1 96.62 86 VAL A CA 1
ATOM 654 C C . VAL A 1 86 ? -11.898 -1.85 2.451 1 96.62 86 VAL A C 1
ATOM 656 O O . VAL A 1 86 ? -12.055 -2.809 1.692 1 96.62 86 VAL A O 1
ATOM 659 N N . ASN A 1 87 ? -10.766 -1.681 3.162 1 96.25 87 ASN A N 1
ATOM 660 C CA . ASN A 1 87 ? -9.672 -2.635 3.033 1 96.25 87 ASN A CA 1
ATOM 661 C C . ASN A 1 87 ? -9.617 -3.592 4.223 1 96.25 87 ASN A C 1
ATOM 663 O O . ASN A 1 87 ? -8.641 -4.316 4.398 1 96.25 87 ASN A O 1
ATOM 667 N N . ASP A 1 88 ? -10.664 -3.57 4.973 1 94.31 88 ASP A N 1
ATOM 668 C CA . ASP A 1 88 ? -10.805 -4.523 6.066 1 94.31 88 ASP A CA 1
ATOM 669 C C . ASP A 1 88 ? -10.945 -5.949 5.539 1 94.31 88 ASP A C 1
ATOM 671 O O . ASP A 1 88 ? -11.664 -6.188 4.559 1 94.31 88 ASP A O 1
ATOM 675 N N . LYS A 1 89 ? -10.297 -6.871 6.184 1 90 89 LYS A N 1
ATOM 676 C CA . LYS A 1 89 ? -10.305 -8.266 5.738 1 90 89 LYS A CA 1
ATOM 677 C C . LYS A 1 89 ? -11.727 -8.82 5.711 1 90 89 LYS A C 1
ATOM 679 O O . LYS A 1 89 ? -12.055 -9.648 4.859 1 90 89 LYS A O 1
ATOM 684 N N . SER A 1 90 ? -12.445 -8.398 6.691 1 93 90 SER A N 1
ATOM 685 C CA . SER A 1 90 ? -13.812 -8.891 6.777 1 93 90 SER A CA 1
ATOM 686 C C . SER A 1 90 ? -14.633 -8.469 5.562 1 93 90 SER A C 1
ATOM 688 O O . SER A 1 90 ? -15.68 -9.055 5.277 1 93 90 SER A O 1
ATOM 690 N N . LYS A 1 91 ? -14.219 -7.559 4.758 1 94.31 91 LYS A N 1
ATOM 691 C CA . LYS A 1 91 ? -14.914 -7.07 3.572 1 94.31 91 LYS A CA 1
ATOM 692 C C . LYS A 1 91 ? -14.188 -7.492 2.297 1 94.31 91 LYS A C 1
ATOM 694 O O . LYS A 1 91 ? -14.414 -6.918 1.23 1 94.31 91 LYS A O 1
ATOM 699 N N . GLY A 1 92 ? -13.266 -8.352 2.477 1 92.25 92 GLY A N 1
ATOM 700 C CA . GLY A 1 92 ? -12.531 -8.836 1.32 1 92.25 92 GLY A CA 1
ATOM 701 C C . GLY A 1 92 ? -11.258 -8.055 1.057 1 92.25 92 GLY A C 1
ATOM 702 O O . GLY A 1 92 ? -10.633 -8.211 0.004 1 92.25 92 GLY A O 1
ATOM 703 N N . GLY A 1 93 ? -10.914 -7.23 2.033 1 94.44 93 GLY A N 1
ATOM 704 C CA . GLY A 1 93 ? -9.719 -6.418 1.871 1 94.44 93 GLY A CA 1
ATOM 705 C C . GLY A 1 93 ? -8.445 -7.133 2.297 1 94.44 93 GLY A C 1
ATOM 706 O O . GLY A 1 93 ? -8.422 -8.367 2.387 1 94.44 93 GLY A O 1
ATOM 707 N N . SER A 1 94 ? -7.402 -6.344 2.34 1 94.25 94 SER A N 1
ATOM 708 C CA . SER A 1 94 ? -6.062 -6.828 2.648 1 94.25 94 SER A CA 1
ATOM 709 C C . SER A 1 94 ? -5.523 -6.191 3.926 1 94.25 94 SER A C 1
ATOM 711 O O . SER A 1 94 ? -5.504 -4.965 4.055 1 94.25 94 SER A O 1
ATOM 713 N N . PHE A 1 95 ? -5.164 -7.156 4.824 1 90.88 95 PHE A N 1
ATOM 714 C CA . PHE A 1 95 ? -4.574 -6.641 6.055 1 90.88 95 PHE A CA 1
ATOM 715 C C . PHE A 1 95 ? -3.357 -5.773 5.75 1 90.88 95 PHE A C 1
ATOM 717 O O . PHE A 1 95 ? -3.125 -4.766 6.418 1 90.88 95 PHE A O 1
ATOM 724 N N . TYR A 1 96 ? -2.6 -6.121 4.766 1 91.38 96 TYR A N 1
ATOM 725 C CA . TYR A 1 96 ? -1.432 -5.352 4.352 1 91.38 96 TYR A CA 1
ATOM 726 C C . TYR A 1 96 ? -1.8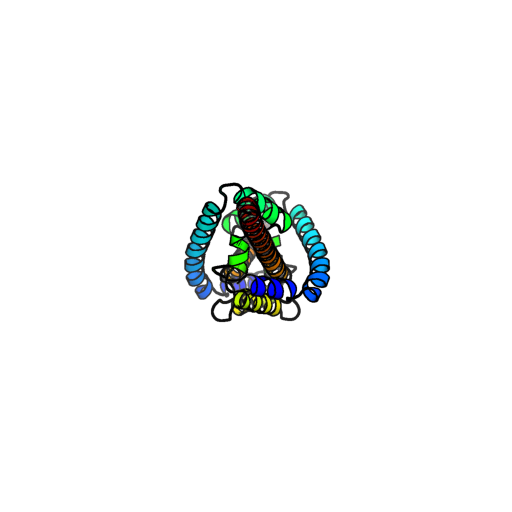18 -3.918 4.008 1 91.38 96 TYR A C 1
ATOM 728 O O . TYR A 1 96 ? -1.203 -2.969 4.496 1 91.38 96 TYR A O 1
ATOM 736 N N . ILE A 1 97 ? -2.781 -3.783 3.203 1 94.38 97 ILE A N 1
ATOM 737 C CA . ILE A 1 97 ? -3.232 -2.467 2.764 1 94.38 97 ILE A CA 1
ATOM 738 C C . ILE A 1 97 ? -3.82 -1.702 3.945 1 94.38 97 ILE A C 1
ATOM 740 O O . ILE A 1 97 ? -3.523 -0.521 4.141 1 94.38 97 ILE A O 1
ATOM 744 N N . GLN A 1 98 ? -4.66 -2.422 4.711 1 93.81 98 GLN A N 1
ATOM 745 C CA . GLN A 1 98 ? -5.262 -1.785 5.875 1 93.81 98 GLN A CA 1
ATOM 746 C C . GLN A 1 98 ? -4.191 -1.256 6.828 1 93.81 98 GLN A C 1
ATOM 748 O O . GLN A 1 98 ? -4.32 -0.152 7.363 1 93.81 98 GLN A O 1
ATOM 753 N N . SER A 1 99 ? -3.193 -2.031 7.082 1 92.25 99 SER A N 1
ATOM 754 C CA . SER A 1 99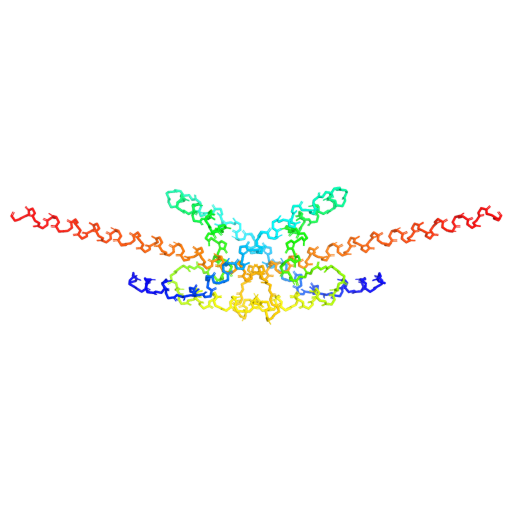 ? -2.074 -1.614 7.922 1 92.25 99 SER A CA 1
ATOM 755 C C . SER A 1 99 ? -1.381 -0.382 7.348 1 92.25 99 SER A C 1
ATOM 757 O O . SER A 1 99 ? -0.979 0.513 8.094 1 92.25 99 SER A O 1
ATOM 759 N N . LYS A 1 100 ? -1.181 -0.368 6.07 1 92.25 100 LYS A N 1
ATOM 760 C CA . LYS A 1 100 ? -0.564 0.778 5.406 1 92.25 100 LYS A CA 1
ATOM 761 C C . LYS A 1 100 ? -1.391 2.043 5.613 1 92.25 100 LYS A C 1
ATOM 763 O O . LYS A 1 100 ? -0.838 3.119 5.859 1 92.25 100 LYS A O 1
ATOM 768 N N . VAL A 1 101 ? -2.609 1.918 5.469 1 95.81 101 VAL A N 1
ATOM 769 C CA . VAL A 1 101 ? -3.529 3.029 5.684 1 95.81 101 VAL A CA 1
ATOM 770 C C . VAL A 1 101 ? -3.398 3.539 7.117 1 95.81 101 VAL A C 1
ATOM 772 O O . VAL A 1 101 ? -3.314 4.746 7.352 1 95.81 101 VAL A O 1
ATOM 775 N N . PHE A 1 102 ? -3.383 2.643 8.031 1 93.19 102 PHE A N 1
ATOM 776 C CA . PHE A 1 102 ? -3.23 2.988 9.445 1 93.19 102 PHE A CA 1
ATOM 777 C C . PHE A 1 102 ? -1.921 3.73 9.68 1 93.19 102 PHE A C 1
ATOM 779 O O . PHE A 1 102 ? -1.9 4.766 10.352 1 93.19 102 PHE A O 1
ATOM 786 N N . ARG A 1 103 ? -0.917 3.25 9.18 1 90.38 103 ARG A N 1
ATOM 787 C CA . ARG A 1 103 ? 0.396 3.863 9.352 1 90.38 103 ARG A CA 1
ATOM 788 C C . ARG A 1 103 ? 0.441 5.246 8.711 1 90.38 103 ARG A C 1
ATOM 790 O O . ARG A 1 103 ? 1.086 6.156 9.234 1 90.38 103 ARG A O 1
ATOM 797 N N . ALA A 1 104 ? -0.146 5.324 7.598 1 93.62 104 ALA A N 1
ATOM 798 C CA . ALA A 1 104 ? -0.209 6.621 6.93 1 93.62 104 ALA A CA 1
ATOM 799 C C . ALA A 1 104 ? -0.894 7.66 7.816 1 93.62 104 ALA A C 1
ATOM 801 O O . ALA A 1 104 ? -0.422 8.789 7.93 1 93.62 104 ALA A O 1
ATOM 802 N N . LYS A 1 105 ? -1.938 7.254 8.398 1 94.69 105 LYS A N 1
ATOM 803 C CA . LYS A 1 105 ? -2.641 8.156 9.305 1 94.69 105 LYS A CA 1
ATOM 804 C C . LYS A 1 105 ? -1.762 8.531 10.492 1 94.69 105 LYS A C 1
ATOM 806 O O . LYS A 1 105 ? -1.74 9.695 10.914 1 94.69 105 LYS A O 1
ATOM 811 N N . GLU A 1 106 ? -1.088 7.586 11.039 1 91.44 106 GLU A N 1
ATOM 812 C CA . GLU A 1 106 ? -0.163 7.859 12.133 1 91.44 106 GLU A CA 1
ATOM 813 C C . GLU A 1 106 ? 0.896 8.875 11.727 1 91.44 106 GLU A C 1
ATOM 815 O O . GLU A 1 106 ? 1.223 9.789 12.492 1 91.44 106 GLU A O 1
ATOM 820 N N . ARG A 1 107 ? 1.385 8.719 10.617 1 91.19 107 ARG A N 1
ATOM 821 C CA . ARG A 1 107 ? 2.422 9.617 10.109 1 91.19 107 ARG A CA 1
ATOM 822 C C . ARG A 1 107 ? 1.899 11.039 9.977 1 91.19 107 ARG A C 1
ATOM 824 O O . ARG A 1 107 ? 2.598 12 10.312 1 91.19 107 ARG A O 1
ATOM 831 N N . ILE A 1 108 ? 0.757 11.117 9.398 1 93.44 108 ILE A N 1
ATOM 832 C CA . ILE A 1 108 ? 0.131 12.422 9.203 1 93.44 108 ILE A CA 1
ATOM 833 C C . ILE A 1 108 ? -0.16 13.055 10.562 1 93.44 108 ILE A C 1
ATOM 835 O O . ILE A 1 108 ? 0.109 14.242 10.773 1 93.44 108 ILE A O 1
ATOM 839 N N . ASP A 1 109 ? -0.63 12.281 11.477 1 92.12 109 ASP A N 1
ATOM 840 C CA . ASP A 1 109 ? -0.932 12.773 12.82 1 92.12 109 ASP A CA 1
ATOM 841 C C . ASP A 1 109 ? 0.326 13.297 13.508 1 92.12 109 ASP A C 1
ATOM 843 O O . ASP A 1 109 ? 0.282 14.312 14.211 1 92.12 109 ASP A O 1
ATOM 847 N N . GLN A 1 110 ? 1.355 12.602 13.352 1 89.81 110 GLN A N 1
ATOM 848 C CA . GLN A 1 110 ? 2.619 13.031 13.938 1 89.81 110 GLN A CA 1
ATOM 849 C C . GLN A 1 110 ? 3.039 14.398 13.398 1 89.81 110 GLN A C 1
ATOM 851 O O . GLN A 1 110 ? 3.51 15.25 14.148 1 89.81 110 GLN A O 1
ATOM 856 N N . GLU A 1 111 ? 2.877 14.516 12.109 1 89.88 111 GLU A N 1
ATOM 857 C CA . GLU A 1 111 ? 3.213 15.797 11.484 1 89.88 111 GLU A CA 1
ATOM 858 C C . GLU A 1 111 ? 2.35 16.922 12.039 1 89.88 111 GLU A C 1
ATOM 860 O O . GLU A 1 111 ? 2.85 18.016 12.312 1 89.88 111 GLU A O 1
ATOM 865 N N . LEU A 1 112 ? 1.147 16.625 12.164 1 89.5 112 LEU A N 1
ATOM 866 C CA . LEU A 1 112 ? 0.191 17.609 12.656 1 89.5 112 LEU A CA 1
ATOM 867 C C . LEU A 1 112 ? 0.477 17.969 14.117 1 89.5 112 LEU A C 1
ATOM 869 O O . LEU A 1 112 ? 0.37 19.125 14.508 1 89.5 112 LEU A O 1
ATOM 873 N N . LYS A 1 113 ? 0.815 16.984 14.844 1 87.75 113 LYS A N 1
ATOM 874 C CA . LYS A 1 113 ? 1.152 17.203 16.25 1 87.75 113 LYS A CA 1
ATOM 875 C C . LYS A 1 113 ? 2.373 18.109 16.391 1 87.75 113 LYS A C 1
ATOM 877 O O . LYS A 1 113 ? 2.396 19 17.234 1 87.75 113 LYS A O 1
ATOM 882 N N . GLU A 1 114 ? 3.316 17.859 15.602 1 85.62 114 GLU A N 1
ATOM 883 C CA . GLU A 1 114 ? 4.523 18.672 15.633 1 85.62 114 GLU A CA 1
ATOM 884 C C . GLU A 1 114 ? 4.227 20.109 15.195 1 85.62 114 GLU A C 1
ATOM 886 O O . GLU A 1 114 ? 4.785 21.062 15.75 1 85.62 114 GLU A O 1
ATOM 891 N N . ALA A 1 115 ? 3.428 20.234 14.234 1 84.56 115 ALA A N 1
ATOM 892 C CA . ALA A 1 115 ? 3.041 21.562 13.766 1 84.56 115 ALA A CA 1
ATOM 893 C C . ALA A 1 115 ? 2.297 22.344 14.852 1 84.56 115 ALA A C 1
ATOM 895 O O . ALA A 1 115 ? 2.496 23.547 15.016 1 84.56 115 ALA A O 1
ATOM 896 N N . LEU A 1 116 ? 1.517 21.688 15.5 1 84.94 116 LEU A N 1
ATOM 897 C CA . LEU A 1 116 ? 0.755 22.297 16.594 1 84.94 116 LEU A CA 1
ATOM 898 C C . LEU A 1 116 ? 1.678 22.734 17.719 1 84.94 116 LEU A C 1
ATOM 900 O O . LEU A 1 116 ? 1.535 23.828 18.25 1 84.94 116 LEU A O 1
ATOM 904 N N . LYS A 1 117 ? 2.574 21.875 18.031 1 84.19 117 LYS A N 1
ATOM 905 C CA . LYS A 1 117 ? 3.527 22.203 19.094 1 84.19 117 LYS A CA 1
ATOM 906 C C . LYS A 1 117 ? 4.367 23.422 18.719 1 84.19 117 LYS A C 1
ATOM 908 O O . LYS A 1 117 ? 4.625 24.297 19.547 1 84.19 117 LYS A O 1
ATOM 913 N N . SER A 1 118 ? 4.797 23.453 17.547 1 84.38 118 SER A N 1
ATOM 914 C CA . SER A 1 118 ? 5.613 24.562 17.078 1 84.38 118 SER A CA 1
ATOM 915 C C . SER A 1 118 ? 4.828 25.875 17.094 1 84.38 118 SER A C 1
ATOM 917 O O . SER A 1 118 ? 5.371 26.922 17.422 1 84.38 118 SER A O 1
ATOM 919 N N . GLN A 1 119 ? 3.639 25.812 16.734 1 83.06 119 GLN A N 1
ATOM 920 C CA . GLN A 1 119 ? 2.785 27 16.75 1 83.06 119 GLN A CA 1
ATOM 921 C C . GLN A 1 119 ? 2.549 27.484 18.172 1 83.06 119 GLN A C 1
ATOM 923 O O . GLN A 1 119 ? 2.578 28.703 18.438 1 83.06 119 GLN A O 1
ATOM 928 N N . GLN A 1 120 ? 2.318 26.609 19 1 83 120 GLN A N 1
ATOM 929 C CA . GLN A 1 120 ? 2.109 26.953 20.406 1 83 120 GLN A CA 1
ATOM 930 C C . GLN A 1 120 ? 3.365 27.578 21.016 1 83 120 GLN A C 1
ATOM 932 O O . GLN A 1 120 ? 3.281 28.531 21.797 1 83 120 GLN A O 1
ATOM 937 N N . ALA A 1 121 ? 4.453 27.047 20.641 1 84.12 121 ALA A N 1
ATOM 938 C CA . ALA A 1 121 ? 5.715 27.578 21.141 1 84.12 121 ALA A CA 1
ATOM 939 C C . ALA A 1 121 ? 5.965 28.984 20.609 1 84.12 121 ALA A C 1
ATOM 941 O O . ALA A 1 121 ? 6.449 29.859 21.344 1 84.12 121 ALA A O 1
ATOM 942 N N . LYS A 1 122 ? 5.629 29.172 19.453 1 85.31 122 LYS A N 1
ATOM 943 C CA . LYS A 1 122 ? 5.816 30.469 18.828 1 85.31 122 LYS A CA 1
ATOM 944 C C . LYS A 1 122 ? 4.887 31.516 19.453 1 85.31 122 LYS A C 1
ATOM 946 O O . LYS A 1 122 ? 5.289 32.656 19.688 1 85.31 122 LYS A O 1
ATOM 951 N N . GLN A 1 123 ? 3.709 31.125 19.641 1 82.69 123 GLN A N 1
ATOM 952 C CA . GLN A 1 123 ? 2.742 32.031 20.266 1 82.69 123 GLN A CA 1
ATOM 953 C C . GLN A 1 123 ? 3.17 32.406 21.672 1 82.69 123 GLN A C 1
ATOM 955 O O . GLN A 1 123 ? 3.045 33.562 22.078 1 82.69 123 GLN A O 1
ATOM 960 N N . LYS A 1 124 ? 3.703 31.469 22.344 1 85.38 124 LYS A N 1
ATOM 961 C CA . LYS A 1 124 ? 4.16 31.734 23.703 1 85.38 124 LYS A CA 1
ATOM 962 C C . LYS A 1 124 ? 5.359 32.688 23.703 1 85.38 124 LYS A C 1
ATOM 964 O O . LYS A 1 124 ? 5.465 33.562 24.562 1 85.38 124 LYS A O 1
ATOM 969 N N . ARG A 1 125 ? 6.145 32.469 22.812 1 85.94 125 ARG A N 1
ATOM 970 C CA . ARG A 1 125 ? 7.32 33.344 22.719 1 85.94 125 ARG A CA 1
ATOM 971 C C . ARG A 1 125 ? 6.918 34.75 22.359 1 85.94 125 ARG A C 1
ATOM 973 O O . ARG A 1 125 ? 7.5 35.719 22.875 1 85.94 125 ARG A O 1
ATOM 980 N N . GLN A 1 126 ? 6.016 34.938 21.531 1 83.75 126 GLN A N 1
ATOM 981 C CA . GLN A 1 126 ? 5.539 36.25 21.156 1 83.75 126 GLN A CA 1
ATOM 982 C C . GLN A 1 126 ? 4.836 36.938 22.328 1 83.75 126 GLN A C 1
ATOM 984 O O . GLN A 1 126 ? 4.996 38.156 22.531 1 83.75 126 GLN A O 1
ATOM 989 N N . GLU A 1 127 ? 4.082 36.188 23.047 1 84.31 127 GLU A N 1
ATOM 990 C CA . GLU A 1 127 ? 3.389 36.719 24.219 1 84.31 127 GLU A CA 1
ATOM 991 C C . GLU A 1 127 ? 4.379 37.156 25.297 1 84.31 127 GLU A C 1
ATOM 993 O O . GLU A 1 127 ? 4.191 38.156 25.953 1 84.31 127 GLU A O 1
ATOM 998 N N . ASP A 1 128 ? 5.402 36.344 25.422 1 82.12 128 ASP A N 1
ATOM 999 C CA . ASP A 1 128 ? 6.414 36.656 26.438 1 82.12 128 ASP A CA 1
ATOM 1000 C C . ASP A 1 128 ? 7.23 37.875 26.031 1 82.12 128 ASP A C 1
ATOM 1002 O O . ASP A 1 128 ? 7.594 38.719 26.875 1 82.12 128 ASP A O 1
ATOM 1006 N N . SER A 1 129 ? 7.449 38 24.812 1 82.31 129 SER A N 1
ATOM 1007 C CA . SER A 1 129 ? 8.195 39.156 24.328 1 82.31 129 SER A CA 1
ATOM 1008 C C . SER A 1 129 ? 7.387 40.438 24.453 1 82.31 129 SER A C 1
ATOM 1010 O O . SER A 1 129 ? 7.938 41.5 24.734 1 82.31 129 SER A O 1
ATOM 1012 N N . THR A 1 130 ? 6.098 40.344 24.172 1 77.94 130 THR A N 1
ATOM 1013 C CA . THR A 1 130 ? 5.246 41.531 24.297 1 77.94 130 THR A CA 1
ATOM 1014 C C . THR A 1 130 ? 5.031 41.875 25.75 1 77.94 130 THR A C 1
ATOM 1016 O O . THR A 1 130 ? 4.898 43.062 26.094 1 77.94 130 THR A O 1
ATOM 1019 N N . ALA A 1 131 ? 5.047 40.938 26.594 1 79.88 131 ALA A N 1
ATOM 1020 C CA . ALA A 1 131 ? 4.895 41.188 28.016 1 79.88 131 ALA A CA 1
ATOM 1021 C C . ALA A 1 131 ? 6.168 41.781 28.609 1 79.88 131 ALA A C 1
ATOM 1023 O O . ALA A 1 131 ? 6.109 42.656 29.469 1 79.88 131 ALA A O 1
ATOM 1024 N N . GLY A 1 132 ? 7.254 41.344 28.125 1 71.62 132 GLY A N 1
ATOM 1025 C CA . GLY A 1 132 ? 8.516 41.906 28.609 1 71.62 132 GLY A CA 1
ATOM 1026 C C . GLY A 1 132 ? 8.742 43.344 28.172 1 71.62 132 GLY A C 1
ATOM 1027 O O . GLY A 1 132 ? 9.344 44.125 28.906 1 71.62 132 GLY A O 1
ATOM 1028 N N . SER A 1 133 ? 8.367 43.688 27 1 72.81 133 SER A N 1
ATOM 1029 C CA . SER A 1 133 ? 8.555 45.062 26.5 1 72.81 133 SER A CA 1
ATOM 1030 C C . SER A 1 133 ? 7.625 46.031 27.203 1 72.81 133 SER A C 1
ATOM 1032 O O . SER A 1 133 ? 8 47.188 27.453 1 72.81 133 SER A O 1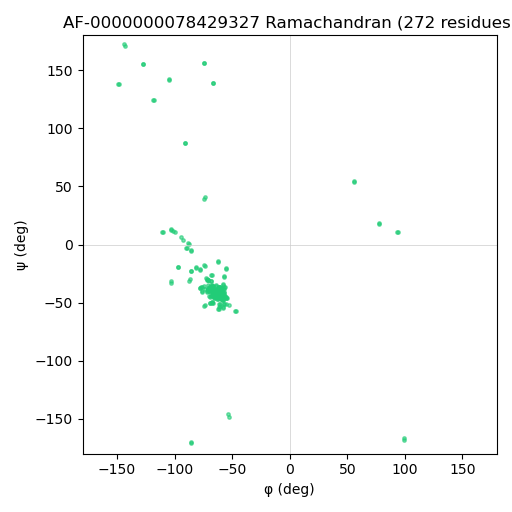
ATOM 1034 N N . ALA A 1 134 ? 6.508 45.656 27.625 1 72 134 ALA A N 1
ATOM 1035 C CA . ALA A 1 134 ? 5.586 46.531 28.359 1 72 134 ALA A CA 1
ATOM 1036 C C . ALA A 1 134 ? 6.102 46.844 29.766 1 72 134 ALA A C 1
ATOM 1038 O O . ALA A 1 134 ? 5.887 47.906 30.297 1 72 134 ALA A O 1
ATOM 1039 N N . ASP A 1 135 ? 6.777 46 30.312 1 64.31 135 ASP A N 1
ATOM 1040 C CA . ASP A 1 135 ? 7.281 46.219 31.672 1 64.31 135 ASP A CA 1
ATOM 1041 C C . ASP A 1 135 ? 8.484 47.156 31.672 1 64.31 135 ASP A C 1
ATOM 1043 O O . ASP A 1 135 ? 8.688 47.906 32.625 1 64.31 135 ASP A O 1
ATOM 1047 N N . LYS A 1 136 ? 9.258 47.375 30.641 1 67.19 136 LYS A N 1
ATOM 1048 C CA . LYS A 1 136 ? 10.414 48.25 30.625 1 67.19 136 LYS A CA 1
ATOM 1049 C C . LYS A 1 136 ? 9.984 49.719 30.438 1 67.19 136 LYS A C 1
ATOM 1051 O O . LYS A 1 136 ? 10.781 50.625 30.625 1 67.19 136 LYS A O 1
ATOM 1056 N N . GLN A 1 137 ? 8.93 49.938 29.984 1 61.81 137 GLN A N 1
ATOM 1057 C CA . GLN A 1 137 ? 8.531 51.344 29.812 1 61.81 137 GLN A CA 1
ATOM 1058 C C . GLN A 1 137 ? 7.824 51.875 31.062 1 61.81 137 GLN A C 1
ATOM 1060 O O . GLN A 1 137 ? 7.492 53.062 31.141 1 61.81 137 GLN A O 1
ATOM 1065 N N . ARG A 1 138 ? 7.656 50.969 32.031 1 54.34 138 ARG A N 1
ATOM 1066 C CA . ARG A 1 138 ? 7.16 51.594 33.219 1 54.34 138 ARG A CA 1
ATOM 1067 C C . ARG A 1 138 ? 8.305 51.938 34.188 1 54.34 138 ARG A C 1
ATOM 1069 O O . ARG A 1 138 ? 9.25 51.188 34.312 1 54.34 138 ARG A O 1
ATOM 1076 N N . MET B 1 1 ? -7.152 28.797 13.859 1 38.12 1 MET B N 1
ATOM 1077 C CA . MET B 1 1 ? -6.68 27.625 13.125 1 38.12 1 MET B CA 1
ATOM 1078 C C . MET B 1 1 ? -6.105 26.578 14.078 1 38.12 1 MET B C 1
ATOM 1080 O O . MET B 1 1 ? -6.41 25.391 13.953 1 38.12 1 MET B O 1
ATOM 1084 N N . ALA B 1 2 ? -5.48 27.078 15.039 1 48.22 2 ALA B N 1
ATOM 1085 C CA . ALA B 1 2 ? -4.746 26.25 15.992 1 48.22 2 ALA B CA 1
ATOM 1086 C C . ALA B 1 2 ? -5.699 25.438 16.859 1 48.22 2 ALA B C 1
ATOM 1088 O O . ALA B 1 2 ? -5.477 24.25 17.078 1 48.22 2 ALA B O 1
ATOM 1089 N N . LYS B 1 3 ? -6.656 26.141 17.406 1 47.84 3 LYS B N 1
ATOM 1090 C CA . LYS B 1 3 ? -7.582 25.469 18.312 1 47.84 3 LYS B CA 1
ATOM 1091 C C . LYS B 1 3 ? -8.266 24.297 17.625 1 47.84 3 LYS B C 1
ATOM 1093 O O . LYS B 1 3 ? -8.398 23.219 18.203 1 47.84 3 LYS B O 1
ATOM 1098 N N . TYR B 1 4 ? -8.633 24.516 16.406 1 47.47 4 TYR B N 1
ATOM 1099 C CA . TYR B 1 4 ? -9.344 23.5 15.641 1 47.47 4 TYR B CA 1
ATOM 1100 C C . TYR B 1 4 ? -8.438 22.312 15.32 1 47.47 4 TYR B C 1
ATOM 1102 O O . TYR B 1 4 ? -8.867 21.156 15.359 1 47.47 4 TYR B O 1
ATOM 1110 N N . LEU B 1 5 ? -7.184 22.625 15.172 1 52.53 5 LEU B N 1
ATOM 1111 C CA . LEU B 1 5 ? -6.254 21.547 14.875 1 52.53 5 LEU B CA 1
ATOM 1112 C C . LEU B 1 5 ? -6.129 20.594 16.062 1 52.53 5 LEU B C 1
ATOM 1114 O O . LEU B 1 5 ? -6.105 19.375 15.883 1 52.53 5 LEU B O 1
ATOM 1118 N N . ALA B 1 6 ? -6.199 21.266 17.344 1 49.88 6 ALA B N 1
ATOM 1119 C CA . ALA B 1 6 ? -5.949 20.469 18.531 1 49.88 6 ALA B CA 1
ATOM 1120 C C . ALA B 1 6 ? -7.043 19.422 18.734 1 49.88 6 ALA B C 1
ATOM 1122 O O . ALA B 1 6 ? -6.766 18.297 19.156 1 49.88 6 ALA B O 1
ATOM 1123 N N . GLN B 1 7 ? -8.203 19.922 18.672 1 46.88 7 GLN B N 1
ATOM 1124 C CA . GLN B 1 7 ? -9.328 19.062 18.984 1 46.88 7 GLN B CA 1
ATOM 1125 C C . GLN B 1 7 ? -9.398 17.875 18.031 1 46.88 7 GLN B C 1
ATOM 1127 O O . GLN B 1 7 ? -9.781 16.766 18.422 1 46.88 7 GLN B O 1
ATOM 1132 N N . ILE B 1 8 ? -9.086 18.156 16.828 1 48.56 8 ILE B N 1
ATOM 1133 C CA . ILE B 1 8 ? -9.289 17.125 15.805 1 48.56 8 ILE B CA 1
ATOM 1134 C C . ILE B 1 8 ? -8.164 16.094 15.883 1 48.56 8 ILE B C 1
ATOM 1136 O O . ILE B 1 8 ? -8.398 14.898 15.688 1 48.56 8 ILE B O 1
ATOM 1140 N N . ILE B 1 9 ? -6.965 16.594 16.156 1 50.12 9 ILE B N 1
ATOM 1141 C CA . ILE B 1 9 ? -5.922 15.57 16.234 1 50.12 9 ILE B CA 1
ATOM 1142 C C . ILE B 1 9 ? -6.316 14.508 17.266 1 50.12 9 ILE B C 1
ATOM 1144 O O . ILE B 1 9 ? -6.082 13.32 17.047 1 50.12 9 ILE B O 1
ATOM 1148 N N . VAL B 1 10 ? -6.82 15.008 18.484 1 44.22 10 VAL B N 1
ATOM 1149 C CA . VAL B 1 10 ? -7.164 14.078 19.547 1 44.22 10 VAL B CA 1
ATOM 1150 C C . VAL B 1 10 ? -8.289 13.156 19.094 1 44.22 10 VAL B C 1
ATOM 1152 O O . VAL B 1 10 ? -8.477 12.07 19.656 1 44.22 10 VAL B O 1
ATOM 1155 N N . LEU B 1 11 ? -9.227 13.719 18.5 1 41.94 11 LEU B N 1
ATOM 1156 C CA . LEU B 1 11 ? -10.461 12.961 18.359 1 41.94 11 LEU B CA 1
ATOM 1157 C C . LEU B 1 11 ? -10.195 11.594 17.734 1 41.94 11 LEU B C 1
ATOM 1159 O O . LEU B 1 11 ? -10.953 10.648 17.953 1 41.94 11 LEU B O 1
ATOM 1163 N N . GLY B 1 12 ? -9.539 11.594 16.656 1 43.88 12 GLY B N 1
ATOM 1164 C CA . GLY B 1 12 ? -9.922 10.398 15.914 1 43.88 12 GLY B CA 1
ATOM 1165 C C . GLY B 1 12 ? -9.789 9.125 16.719 1 43.88 12 GLY B C 1
ATOM 1166 O O . GLY B 1 12 ? -10.727 8.719 17.406 1 43.88 12 GLY B O 1
ATOM 1167 N N . GLY B 1 13 ? -9.422 7.785 15.961 1 45 13 GLY B N 1
ATOM 1168 C CA . GLY B 1 13 ? -9.57 6.344 16.094 1 45 13 GLY B CA 1
ATOM 1169 C C . GLY B 1 13 ? -8.664 5.738 17.156 1 45 13 GLY B C 1
ATOM 1170 O O . GLY B 1 13 ? -7.789 4.938 16.828 1 45 13 GLY B O 1
ATOM 1171 N N . GLN B 1 14 ? -8.594 6.414 18.156 1 50.31 14 GLN B N 1
ATOM 1172 C CA . GLN B 1 14 ? -7.688 5.902 19.172 1 50.31 14 GLN B CA 1
ATOM 1173 C C . GLN B 1 14 ? -7.891 4.406 19.406 1 50.31 14 GLN B C 1
ATOM 1175 O O . GLN B 1 14 ? -6.922 3.658 19.547 1 50.31 14 GLN B O 1
ATOM 1180 N N . ALA B 1 15 ? -9.234 4.215 19.766 1 47.38 15 ALA B N 1
ATOM 1181 C CA . ALA B 1 15 ? -9.391 2.818 20.156 1 47.38 15 ALA B CA 1
ATOM 1182 C C . ALA B 1 15 ? -9.078 1.883 19 1 47.38 15 ALA B C 1
ATOM 1184 O O . ALA B 1 15 ? -8.461 0.835 19.188 1 47.38 15 ALA B O 1
ATOM 1185 N N . ILE B 1 16 ? -9.734 2.133 17.922 1 54.88 16 ILE B N 1
ATOM 1186 C CA . ILE B 1 16 ? -9.5 1.218 16.812 1 54.88 16 ILE B CA 1
ATOM 1187 C C . ILE B 1 16 ? -8.016 1.201 16.469 1 54.88 16 ILE B C 1
ATOM 1189 O O . ILE B 1 16 ? -7.457 0.145 16.156 1 54.88 16 ILE B O 1
ATOM 1193 N N . GLY B 1 17 ? -7.379 2.326 16.75 1 60.88 17 GLY B N 1
ATOM 1194 C CA . GLY B 1 17 ? -5.973 2.434 16.391 1 60.88 17 GLY B CA 1
ATOM 1195 C C . GLY B 1 17 ? -5.074 1.544 17.234 1 60.88 17 GLY B C 1
ATOM 1196 O O . GLY B 1 17 ? -4.199 0.857 16.703 1 60.88 17 GLY B O 1
ATOM 1197 N N . LYS B 1 18 ? -5.57 1.526 18.5 1 63.78 18 LYS B N 1
ATOM 1198 C CA . LYS B 1 18 ? -4.66 0.814 19.391 1 63.78 18 LYS B CA 1
ATOM 1199 C C . LYS B 1 18 ? -4.734 -0.693 19.156 1 63.78 18 LYS B C 1
ATOM 1201 O O . LYS B 1 18 ? -3.705 -1.374 19.156 1 63.78 18 LYS B O 1
ATOM 1206 N N . ALA B 1 19 ? -6.043 -1.268 19.203 1 69.44 19 ALA B N 1
ATOM 1207 C CA . ALA B 1 19 ? -6.18 -2.707 19 1 69.44 19 ALA B CA 1
ATOM 1208 C C . ALA B 1 19 ? -5.637 -3.121 17.625 1 69.44 19 ALA B C 1
ATOM 1210 O O . ALA B 1 19 ? -5.023 -4.184 17.5 1 69.44 19 ALA B O 1
ATOM 1211 N N . PHE B 1 20 ? -5.836 -2.379 16.719 1 77.5 20 PHE B N 1
ATOM 1212 C CA . PHE B 1 20 ? -5.316 -2.68 15.391 1 77.5 20 PHE B CA 1
ATOM 1213 C C . PHE B 1 20 ? -3.795 -2.609 15.383 1 77.5 20 PHE B C 1
ATOM 1215 O O . PHE B 1 20 ? -3.135 -3.438 14.75 1 77.5 20 PHE B O 1
ATOM 1222 N N . ALA B 1 21 ? -3.246 -1.729 16.109 1 74.75 21 ALA B N 1
ATOM 1223 C CA . ALA B 1 21 ? -1.794 -1.576 16.156 1 74.75 21 ALA B CA 1
ATOM 1224 C C . ALA B 1 21 ? -1.122 -2.855 16.656 1 74.75 21 ALA B C 1
ATOM 1226 O O . ALA B 1 21 ? -0.049 -3.225 16.172 1 74.75 21 ALA B O 1
ATOM 1227 N N . LYS B 1 22 ? -1.785 -3.455 17.641 1 74.12 22 LYS B N 1
ATOM 1228 C CA . LYS B 1 22 ? -1.227 -4.703 18.156 1 74.12 22 LYS B CA 1
ATOM 1229 C C . LYS B 1 22 ? -1.202 -5.777 17.078 1 74.12 22 LYS B C 1
ATOM 1231 O O . LYS B 1 22 ? -0.223 -6.516 16.938 1 74.12 22 LYS B O 1
ATOM 1236 N N . ALA B 1 23 ? -2.33 -5.879 16.359 1 74.12 23 ALA B N 1
ATOM 1237 C CA . ALA B 1 23 ? -2.404 -6.867 15.289 1 74.12 23 ALA B CA 1
ATOM 1238 C C . ALA B 1 23 ? -1.4 -6.555 14.18 1 74.12 23 ALA B C 1
ATOM 1240 O O . ALA B 1 23 ? -0.818 -7.465 13.586 1 74.12 23 ALA B O 1
ATOM 1241 N N . LEU B 1 24 ? -1.209 -5.359 13.945 1 76.38 24 LEU B N 1
ATOM 1242 C CA . LEU B 1 24 ? -0.279 -4.902 12.914 1 76.38 24 LEU B CA 1
ATOM 1243 C C . LEU B 1 24 ? 1.146 -5.34 13.242 1 76.38 24 LEU B C 1
ATOM 1245 O O . LEU B 1 24 ? 1.859 -5.844 12.367 1 76.38 24 LEU B O 1
ATOM 1249 N N . ARG B 1 25 ? 1.542 -5.172 14.531 1 75.31 25 ARG B N 1
ATOM 1250 C CA . ARG B 1 25 ? 2.883 -5.562 14.953 1 75.31 25 ARG B CA 1
ATOM 1251 C C . ARG B 1 25 ? 3.129 -7.043 14.68 1 75.31 25 ARG B C 1
ATOM 1253 O O . ARG B 1 25 ? 4.203 -7.426 14.211 1 75.31 25 ARG B O 1
ATOM 1260 N N . GLN B 1 26 ? 2.162 -7.77 14.883 1 72.12 26 GLN B N 1
ATOM 1261 C CA . GLN B 1 26 ? 2.289 -9.211 14.672 1 72.12 26 GLN B CA 1
ATOM 1262 C C . GLN B 1 26 ? 2.434 -9.539 13.188 1 72.12 26 GLN B C 1
ATOM 1264 O O . GLN B 1 26 ? 3.246 -10.391 12.812 1 72.12 26 GLN B O 1
ATOM 1269 N N . GLU B 1 27 ? 1.746 -8.867 12.438 1 68.44 27 GLU B N 1
ATOM 1270 C CA . GLU B 1 27 ? 1.746 -9.18 11.008 1 68.44 27 GLU B CA 1
ATOM 1271 C C . GLU B 1 27 ? 3.023 -8.688 10.336 1 68.44 27 GLU B C 1
ATOM 1273 O O . GLU B 1 27 ? 3.566 -9.359 9.453 1 68.44 27 GLU B O 1
ATOM 1278 N N . ILE B 1 28 ? 3.453 -7.52 10.719 1 66.31 28 ILE B N 1
ATOM 1279 C CA . ILE B 1 28 ? 4.715 -7.02 10.188 1 66.31 28 ILE B CA 1
ATOM 1280 C C . ILE B 1 28 ? 5.832 -8.016 10.484 1 66.31 28 ILE B C 1
ATOM 1282 O O . ILE B 1 28 ? 6.648 -8.32 9.609 1 66.31 28 ILE B O 1
ATOM 1286 N N . ALA B 1 29 ? 5.801 -8.453 11.617 1 64.94 29 ALA B N 1
ATOM 1287 C CA . ALA B 1 29 ? 6.809 -9.438 12.008 1 64.94 29 ALA B CA 1
ATOM 1288 C C . ALA B 1 29 ? 6.723 -10.68 11.125 1 64.94 29 ALA B C 1
ATOM 1290 O O . ALA B 1 29 ? 7.746 -11.219 10.695 1 64.94 29 ALA B O 1
ATOM 1291 N N . ALA B 1 30 ? 5.559 -11.031 10.883 1 62.97 30 ALA B N 1
ATOM 1292 C CA . ALA B 1 30 ? 5.352 -12.234 10.086 1 62.97 30 ALA B CA 1
ATOM 1293 C C . ALA B 1 30 ? 5.785 -12.016 8.641 1 62.97 30 ALA B C 1
ATOM 1295 O O . ALA B 1 30 ? 6.383 -12.898 8.016 1 62.97 30 ALA B O 1
ATOM 1296 N N . SER B 1 31 ? 5.484 -10.875 8.172 1 63.84 31 SER B N 1
ATOM 1297 C CA . SER B 1 31 ? 5.832 -10.547 6.789 1 63.84 31 SER B CA 1
ATOM 1298 C C . SER B 1 31 ? 7.344 -10.469 6.602 1 63.84 31 SER B C 1
ATOM 1300 O O . SER B 1 31 ? 7.875 -10.953 5.602 1 63.84 31 SER B O 1
ATOM 1302 N N . GLN B 1 32 ? 8.008 -9.852 7.531 1 64.06 32 GLN B N 1
ATOM 1303 C CA . GLN B 1 32 ? 9.461 -9.75 7.48 1 64.06 32 GLN B CA 1
ATOM 1304 C C . GLN B 1 32 ? 10.117 -11.133 7.523 1 64.06 32 GLN B C 1
ATOM 1306 O O . GLN B 1 32 ? 11.094 -11.383 6.82 1 64.06 32 GLN B O 1
ATOM 1311 N N . GLU B 1 33 ? 9.547 -11.961 8.242 1 62.31 33 GLU B N 1
ATOM 1312 C CA . GLU B 1 33 ? 10.078 -13.312 8.336 1 62.31 33 GLU B CA 1
ATOM 1313 C C . GLU B 1 33 ? 9.867 -14.078 7.035 1 62.31 33 GLU B C 1
ATOM 1315 O O . GLU B 1 33 ? 10.734 -14.844 6.609 1 62.31 33 GLU B O 1
ATOM 1320 N N . ALA B 1 34 ? 8.742 -13.875 6.465 1 61.72 34 ALA B N 1
ATOM 1321 C CA . ALA B 1 34 ? 8.438 -14.562 5.215 1 61.72 34 ALA B CA 1
ATOM 1322 C C . ALA B 1 34 ? 9.352 -14.102 4.09 1 61.72 34 ALA B C 1
ATOM 1324 O O . ALA B 1 34 ? 9.805 -14.906 3.273 1 61.72 34 ALA B O 1
ATOM 1325 N N . ALA B 1 35 ? 9.602 -12.852 4.02 1 60.56 35 ALA B N 1
ATOM 1326 C CA . ALA B 1 35 ? 10.484 -12.289 3.006 1 60.56 35 ALA B CA 1
ATOM 1327 C C . ALA B 1 35 ? 11.891 -12.859 3.127 1 60.56 35 ALA B C 1
ATOM 1329 O O . ALA B 1 35 ? 12.562 -13.094 2.119 1 60.56 35 ALA B O 1
ATOM 1330 N N . ARG B 1 36 ? 12.297 -13.078 4.227 1 59.81 36 ARG B N 1
ATOM 1331 C CA . ARG B 1 36 ? 13.633 -13.609 4.477 1 59.81 36 ARG B CA 1
ATOM 1332 C C . ARG B 1 36 ? 13.75 -15.047 3.984 1 59.81 36 ARG B C 1
ATOM 1334 O O . ARG B 1 36 ? 14.82 -15.484 3.561 1 59.81 36 ARG B O 1
ATOM 1341 N N . ARG B 1 37 ? 12.727 -15.734 3.918 1 58.47 37 ARG B N 1
ATOM 1342 C CA . ARG B 1 37 ? 12.758 -17.156 3.596 1 58.47 37 ARG B CA 1
ATOM 1343 C C . ARG B 1 37 ? 12.75 -17.375 2.086 1 58.47 37 ARG B C 1
ATOM 1345 O O . ARG B 1 37 ? 13.172 -18.438 1.604 1 58.47 37 ARG B O 1
ATOM 1352 N N . SER B 1 38 ? 12.32 -16.516 1.264 1 57.88 38 SER B N 1
ATOM 1353 C CA . SER B 1 38 ? 12.039 -16.766 -0.145 1 57.88 38 SER B CA 1
ATOM 1354 C C . SER B 1 38 ? 13.289 -16.609 -1 1 57.88 38 SER B C 1
ATOM 1356 O O . SER B 1 38 ? 13.273 -16.906 -2.195 1 57.88 38 SER B O 1
ATOM 1358 N N . GLY B 1 39 ? 14.438 -16.219 -0.624 1 55.53 39 GLY B N 1
ATOM 1359 C CA . GLY B 1 39 ? 15.477 -15.742 -1.528 1 55.53 39 GLY B CA 1
ATOM 1360 C C . GLY B 1 39 ? 16.453 -16.828 -1.941 1 55.53 39 GLY B C 1
ATOM 1361 O O . GLY B 1 39 ? 17.484 -16.531 -2.551 1 55.53 39 GLY B O 1
ATOM 1362 N N . GLY B 1 40 ? 16.359 -18.172 -1.642 1 55.25 40 GLY B N 1
ATOM 1363 C CA . GLY B 1 40 ? 17.594 -18.844 -1.988 1 55.25 40 GLY B CA 1
ATOM 1364 C C . GLY B 1 40 ? 17.5 -19.672 -3.254 1 55.25 40 GLY B C 1
ATOM 1365 O O . GLY B 1 40 ? 16.406 -19.844 -3.799 1 55.25 40 GLY B O 1
ATOM 1366 N N . GLY B 1 41 ? 18.672 -19.797 -4.316 1 58.62 41 GLY B N 1
ATOM 1367 C CA . GLY B 1 41 ? 18.953 -20.688 -5.434 1 58.62 41 GLY B CA 1
ATOM 1368 C C . GLY B 1 41 ? 18.578 -20.094 -6.777 1 58.62 41 GLY B C 1
ATOM 1369 O O . GLY B 1 41 ? 18.406 -18.875 -6.902 1 58.62 41 GLY B O 1
ATOM 1370 N N . ARG B 1 42 ? 18.531 -20.906 -8.008 1 60 42 ARG B N 1
ATOM 1371 C CA . ARG B 1 42 ? 18.172 -20.484 -9.359 1 60 42 ARG B CA 1
ATOM 1372 C C . ARG B 1 42 ? 16.797 -19.844 -9.383 1 60 42 ARG B C 1
ATOM 1374 O O . ARG B 1 42 ? 16.594 -18.844 -10.094 1 60 42 ARG B O 1
ATOM 1381 N N . GLN B 1 43 ? 15.945 -20.469 -8.766 1 67.38 43 GLN B N 1
ATOM 1382 C CA . GLN B 1 43 ? 14.617 -19.891 -8.578 1 67.38 43 GLN B CA 1
ATOM 1383 C C . GLN B 1 43 ? 14.703 -18.516 -7.93 1 67.38 43 GLN B C 1
ATOM 1385 O O . GLN B 1 43 ? 13.898 -17.641 -8.227 1 67.38 43 GLN B O 1
ATOM 1390 N N . GLY B 1 44 ? 15.812 -18.406 -7.34 1 69.12 44 GLY B N 1
ATOM 1391 C CA . GLY B 1 44 ? 16.062 -17.125 -6.695 1 69.12 44 GLY B CA 1
ATOM 1392 C C . GLY B 1 44 ? 16.438 -16.031 -7.672 1 69.12 44 GLY B C 1
ATOM 1393 O O . GLY B 1 44 ? 16 -14.883 -7.516 1 69.12 44 GLY B O 1
ATOM 1394 N N . GLU B 1 45 ? 17.203 -16.469 -8.695 1 72.75 45 GLU B N 1
ATOM 1395 C CA . GLU B 1 45 ? 17.594 -15.492 -9.703 1 72.75 45 GLU B CA 1
ATOM 1396 C C . GLU B 1 45 ? 16.391 -15.016 -10.508 1 72.75 45 GLU B C 1
ATOM 1398 O O . GLU B 1 45 ? 16.25 -13.812 -10.773 1 72.75 45 GLU B O 1
ATOM 1403 N N . LYS B 1 46 ? 15.586 -15.977 -11.008 1 75.19 46 LYS B N 1
ATOM 1404 C CA . LYS B 1 46 ? 14.383 -15.625 -11.766 1 75.19 46 LYS B CA 1
ATOM 1405 C C . LYS B 1 46 ? 13.445 -14.758 -10.93 1 75.19 46 LYS B C 1
ATOM 1407 O O . LYS B 1 46 ? 12.828 -13.82 -11.445 1 75.19 46 LYS B O 1
ATOM 1412 N N . ARG B 1 47 ? 13.445 -15.039 -9.711 1 78.75 47 ARG B N 1
ATOM 1413 C CA . ARG B 1 47 ? 12.602 -14.273 -8.797 1 78.75 47 ARG B CA 1
ATOM 1414 C C . ARG B 1 47 ? 13.148 -12.859 -8.594 1 78.75 47 ARG B C 1
ATOM 1416 O O . ARG B 1 47 ? 12.375 -11.898 -8.523 1 78.75 47 ARG B O 1
ATOM 1423 N N . SER B 1 48 ? 14.375 -12.852 -8.5 1 77.81 48 SER B N 1
ATOM 1424 C CA . SER B 1 48 ? 15.008 -11.547 -8.344 1 77.81 48 SER B CA 1
ATOM 1425 C C . SER B 1 48 ? 14.742 -10.656 -9.562 1 77.81 48 SER B C 1
ATOM 1427 O O . SER B 1 48 ? 14.484 -9.461 -9.414 1 77.81 48 SER B O 1
ATOM 1429 N N . GLU B 1 49 ? 14.805 -11.289 -10.711 1 80.06 49 GLU B N 1
ATOM 1430 C CA . GLU B 1 49 ? 14.516 -10.547 -11.938 1 80.06 49 GLU B CA 1
ATOM 1431 C C . GLU B 1 49 ? 13.062 -10.078 -11.969 1 80.06 49 GLU B C 1
ATOM 1433 O O . GLU B 1 49 ? 12.781 -8.945 -12.375 1 80.06 49 GLU B O 1
ATOM 1438 N N . ALA B 1 50 ? 12.156 -11.008 -11.617 1 77.88 50 ALA B N 1
ATOM 1439 C CA . ALA B 1 50 ? 10.734 -10.656 -11.578 1 77.88 50 ALA B CA 1
ATOM 1440 C C . ALA B 1 50 ? 10.469 -9.555 -10.562 1 77.88 50 ALA B C 1
ATOM 1442 O O . ALA B 1 50 ? 9.664 -8.648 -10.82 1 77.88 50 ALA B O 1
ATOM 1443 N N . ASN B 1 51 ? 11.156 -9.617 -9.477 1 76.88 51 ASN B N 1
ATOM 1444 C CA . ASN B 1 51 ? 11.047 -8.578 -8.461 1 76.88 51 ASN B CA 1
ATOM 1445 C C . ASN B 1 51 ? 11.477 -7.219 -9.008 1 76.88 51 ASN B C 1
ATOM 1447 O O . ASN B 1 51 ? 10.812 -6.211 -8.773 1 76.88 51 ASN B O 1
ATOM 1451 N N . ALA B 1 52 ? 12.531 -7.324 -9.695 1 72.69 52 ALA B N 1
ATOM 1452 C CA . ALA B 1 52 ? 13.07 -6.094 -10.266 1 72.69 52 ALA B CA 1
ATOM 1453 C C . ALA B 1 52 ? 12.148 -5.527 -11.336 1 72.69 52 ALA B C 1
ATOM 1455 O O . ALA B 1 52 ? 11.961 -4.312 -11.43 1 72.69 52 ALA B O 1
ATOM 1456 N N . ARG B 1 53 ? 11.562 -6.363 -12.094 1 76.62 53 ARG B N 1
ATOM 1457 C CA . ARG B 1 53 ? 10.703 -5.941 -13.195 1 76.62 53 ARG B CA 1
ATOM 1458 C C . ARG B 1 53 ? 9.406 -5.336 -12.68 1 76.62 53 ARG B C 1
ATOM 1460 O O . ARG B 1 53 ? 8.914 -4.34 -13.227 1 76.62 53 ARG B O 1
ATOM 1467 N N . THR B 1 54 ? 8.898 -5.898 -11.664 1 78.06 54 THR B N 1
ATOM 1468 C CA . THR B 1 54 ? 7.605 -5.461 -11.148 1 78.06 54 THR B CA 1
ATOM 1469 C C . THR B 1 54 ? 7.785 -4.484 -9.992 1 78.06 54 THR B C 1
ATOM 1471 O O . THR B 1 54 ? 6.859 -3.75 -9.641 1 78.06 54 THR B O 1
ATOM 1474 N N . GLY B 1 55 ? 8.977 -4.562 -9.453 1 78 55 GLY B N 1
ATOM 1475 C CA . GLY B 1 55 ? 9.266 -3.693 -8.32 1 78 55 GLY B CA 1
ATOM 1476 C C . GLY B 1 55 ? 8.656 -4.184 -7.023 1 78 55 GLY B C 1
ATOM 1477 O O . GLY B 1 55 ? 8.383 -3.389 -6.121 1 78 55 GLY B O 1
ATOM 1478 N N . MET B 1 56 ? 8.289 -5.461 -7.008 1 86.12 56 MET B N 1
ATOM 1479 C CA . MET B 1 56 ? 7.617 -6.031 -5.844 1 86.12 56 MET B CA 1
ATOM 1480 C C . MET B 1 56 ? 7.969 -7.508 -5.684 1 86.12 56 MET B C 1
ATOM 1482 O O . MET B 1 56 ? 8.078 -8.234 -6.672 1 86.12 56 MET B O 1
ATOM 1486 N N . THR B 1 57 ? 8.195 -7.812 -4.449 1 89.62 57 THR B N 1
ATOM 1487 C CA . THR B 1 57 ? 8.477 -9.227 -4.207 1 89.62 57 THR B CA 1
ATOM 1488 C C . THR B 1 57 ? 7.195 -10.055 -4.305 1 89.62 57 THR B C 1
ATOM 1490 O O . THR B 1 57 ? 6.094 -9.516 -4.168 1 89.62 57 THR B O 1
ATOM 1493 N N . LEU B 1 58 ? 7.383 -11.367 -4.598 1 89.81 58 LEU B N 1
ATOM 1494 C CA . LEU B 1 58 ? 6.23 -12.266 -4.66 1 89.81 58 LEU B CA 1
ATOM 1495 C C . LEU B 1 58 ? 5.484 -12.289 -3.332 1 89.81 58 LEU B C 1
ATOM 1497 O O . LEU B 1 58 ? 4.254 -12.281 -3.307 1 89.81 58 LEU B O 1
ATOM 1501 N N . ASP B 1 59 ? 6.219 -12.297 -2.271 1 89.56 59 ASP B N 1
ATOM 1502 C CA . ASP B 1 59 ? 5.613 -12.32 -0.944 1 89.56 59 ASP B CA 1
ATOM 1503 C C . ASP B 1 59 ? 4.777 -11.062 -0.704 1 89.56 59 ASP B C 1
ATOM 1505 O O . ASP B 1 59 ? 3.664 -11.141 -0.179 1 89.56 59 ASP B O 1
ATOM 1509 N N . GLU B 1 60 ? 5.285 -9.953 -1.034 1 90.12 60 GLU B N 1
ATOM 1510 C CA . GLU B 1 60 ? 4.551 -8.695 -0.908 1 90.12 60 GLU B CA 1
ATOM 1511 C C . GLU B 1 60 ? 3.279 -8.711 -1.752 1 90.12 60 GLU B C 1
ATOM 1513 O O . GLU B 1 60 ? 2.211 -8.312 -1.286 1 90.12 60 GLU B O 1
ATOM 1518 N N . ALA B 1 61 ? 3.451 -9.172 -2.932 1 93.5 61 ALA B N 1
ATOM 1519 C CA . ALA B 1 61 ? 2.305 -9.25 -3.832 1 93.5 61 ALA B CA 1
ATOM 1520 C C . ALA B 1 61 ? 1.194 -10.109 -3.236 1 93.5 61 ALA B C 1
ATOM 1522 O O . ALA B 1 61 ? 0.018 -9.75 -3.299 1 93.5 61 ALA B O 1
ATOM 1523 N N . LYS B 1 62 ? 1.566 -11.188 -2.674 1 93.94 62 LYS B N 1
ATOM 1524 C CA . LYS B 1 62 ? 0.596 -12.086 -2.047 1 93.94 62 LYS B CA 1
ATOM 1525 C C . LYS B 1 62 ? -0.115 -11.398 -0.885 1 93.94 62 LYS B C 1
ATOM 1527 O O . LYS B 1 62 ? -1.326 -11.547 -0.715 1 93.94 62 LYS B O 1
ATOM 1532 N N . GLN B 1 63 ? 0.628 -10.68 -0.1 1 92.81 63 GLN B N 1
ATOM 1533 C CA . GLN B 1 63 ? 0.047 -9.953 1.024 1 92.81 63 GLN B CA 1
ATOM 1534 C C . GLN B 1 63 ? -0.938 -8.891 0.544 1 92.81 63 GLN B C 1
ATOM 1536 O O . GLN B 1 63 ? -2.014 -8.727 1.123 1 92.81 63 GLN B O 1
ATOM 1541 N N . ILE B 1 64 ? -0.54 -8.227 -0.479 1 95.19 64 ILE B N 1
ATOM 1542 C CA . ILE B 1 64 ? -1.383 -7.16 -1.01 1 95.19 64 ILE B CA 1
ATOM 1543 C C . ILE B 1 64 ? -2.707 -7.746 -1.495 1 95.19 64 ILE B C 1
ATOM 1545 O O . ILE B 1 64 ? -3.775 -7.195 -1.212 1 95.19 64 ILE B O 1
ATOM 1549 N N . LEU B 1 65 ? -2.635 -8.836 -2.15 1 96.44 65 LEU B N 1
ATOM 1550 C CA . LEU B 1 65 ? -3.85 -9.414 -2.709 1 96.44 65 LEU B CA 1
ATOM 1551 C C . LEU B 1 65 ? -4.523 -10.336 -1.7 1 96.44 65 LEU B C 1
ATOM 1553 O O . LEU B 1 65 ? -5.582 -10.906 -1.981 1 96.44 65 LEU B O 1
ATOM 1557 N N . ASN B 1 66 ? -3.957 -10.445 -0.553 1 94.06 66 ASN B N 1
ATOM 1558 C CA . ASN B 1 66 ? -4.504 -11.266 0.521 1 94.06 66 ASN B CA 1
ATOM 1559 C C . ASN B 1 66 ? -4.711 -12.711 0.07 1 94.06 66 ASN B C 1
ATOM 1561 O O . ASN B 1 66 ? -5.809 -13.258 0.212 1 94.06 66 ASN B O 1
ATOM 1565 N N . ILE B 1 67 ? -3.627 -13.281 -0.444 1 93.5 67 ILE B N 1
ATOM 1566 C CA . ILE B 1 67 ? -3.676 -14.688 -0.84 1 93.5 67 ILE B CA 1
ATOM 1567 C C . ILE B 1 67 ? -2.527 -15.445 -0.184 1 93.5 67 ILE B C 1
ATOM 1569 O O . ILE B 1 67 ? -1.495 -14.859 0.147 1 93.5 67 ILE B O 1
ATOM 1573 N N . ASN B 1 68 ? -2.75 -16.734 -0.039 1 87.69 68 ASN B N 1
ATOM 1574 C CA . ASN B 1 68 ? -1.754 -17.562 0.639 1 87.69 68 ASN B CA 1
ATOM 1575 C C . ASN B 1 68 ? -0.936 -18.375 -0.354 1 87.69 68 ASN B C 1
ATOM 1577 O O . ASN B 1 68 ? 0.193 -18.766 -0.058 1 87.69 68 ASN B O 1
ATOM 1581 N N . ASP B 1 69 ? -1.54 -18.75 -1.442 1 87.44 69 ASP B N 1
ATOM 1582 C CA . ASP B 1 69 ? -0.834 -19.531 -2.451 1 87.44 69 ASP B CA 1
ATOM 1583 C C . ASP B 1 69 ? -1.285 -19.141 -3.857 1 87.44 69 ASP B C 1
ATOM 1585 O O . ASP B 1 69 ? -2.176 -18.312 -4.023 1 87.44 69 ASP B O 1
ATOM 1589 N N . LEU B 1 70 ? -0.586 -19.688 -4.766 1 91.88 70 LEU B N 1
ATOM 1590 C CA . LEU B 1 70 ? -0.811 -19.297 -6.156 1 91.88 70 LEU B CA 1
ATOM 1591 C C . LEU B 1 70 ? -1.662 -20.344 -6.875 1 91.88 70 LEU B C 1
ATOM 1593 O O . LEU B 1 70 ? -1.814 -20.281 -8.094 1 91.88 70 LEU B O 1
ATOM 1597 N N . GLU B 1 71 ? -2.238 -21.25 -6.215 1 89.19 71 GLU B N 1
ATOM 1598 C CA . GLU B 1 71 ? -2.949 -22.375 -6.832 1 89.19 71 GLU B CA 1
ATOM 1599 C C . GLU B 1 71 ? -4.402 -22 -7.125 1 89.19 71 GLU B C 1
ATOM 1601 O O . GLU B 1 71 ? -4.996 -22.516 -8.07 1 89.19 71 GLU B O 1
ATOM 1606 N N . ASN B 1 72 ? -4.938 -21.172 -6.336 1 91.06 72 ASN B N 1
ATOM 1607 C CA . ASN B 1 72 ? -6.332 -20.766 -6.492 1 91.06 72 ASN B CA 1
ATOM 1608 C C . ASN B 1 72 ? -6.465 -19.531 -7.375 1 91.06 72 ASN B C 1
ATOM 1610 O O . ASN B 1 72 ? -6.594 -18.422 -6.867 1 91.06 72 ASN B O 1
ATOM 1614 N N . LEU B 1 73 ? -6.547 -19.734 -8.547 1 91.31 73 LEU B N 1
ATOM 1615 C CA . LEU B 1 73 ? -6.566 -18.641 -9.523 1 91.31 73 LEU B CA 1
ATOM 1616 C C . LEU B 1 73 ? -7.84 -17.812 -9.391 1 91.31 73 LEU B C 1
ATOM 1618 O O . LEU B 1 73 ? -7.812 -16.594 -9.578 1 91.31 73 LEU B O 1
ATOM 1622 N N . GLU B 1 74 ? -8.906 -18.516 -9.141 1 92.06 74 GLU B N 1
ATOM 1623 C CA . GLU B 1 74 ? -10.172 -17.812 -8.961 1 92.06 74 GLU B CA 1
ATOM 1624 C C . GLU B 1 74 ? -10.094 -16.828 -7.809 1 92.06 74 GLU B C 1
ATOM 1626 O O . GLU B 1 74 ? -10.57 -15.688 -7.93 1 92.06 74 GLU B O 1
ATOM 1631 N N . GLN B 1 75 ? -9.484 -17.25 -6.75 1 93.94 75 GLN B N 1
ATOM 1632 C CA . GLN B 1 75 ? -9.344 -16.375 -5.59 1 93.94 75 GLN B CA 1
ATOM 1633 C C . GLN B 1 75 ? -8.445 -15.188 -5.91 1 93.94 75 GLN B C 1
ATOM 1635 O O . GLN B 1 75 ? -8.719 -14.062 -5.477 1 93.94 75 GLN B O 1
ATOM 1640 N N . ILE B 1 76 ? -7.41 -15.422 -6.602 1 95.31 76 ILE B N 1
ATOM 1641 C CA . ILE B 1 76 ? -6.48 -14.367 -7 1 95.31 76 ILE B CA 1
ATOM 1642 C C . ILE B 1 76 ? -7.223 -13.305 -7.801 1 95.31 76 ILE B C 1
ATOM 1644 O O . ILE B 1 76 ? -7.102 -12.109 -7.52 1 95.31 76 ILE B O 1
ATOM 1648 N N . THR B 1 77 ? -8.008 -13.75 -8.766 1 94.31 77 THR B N 1
ATOM 1649 C CA . THR B 1 77 ? -8.742 -12.828 -9.625 1 94.31 77 THR B CA 1
ATOM 1650 C C . THR B 1 77 ? -9.805 -12.07 -8.836 1 94.31 77 THR B C 1
ATOM 1652 O O . THR B 1 77 ? -9.945 -10.859 -8.984 1 94.31 77 THR B O 1
ATOM 1655 N N . LYS B 1 78 ? -10.469 -12.766 -8.039 1 94.38 78 LYS B N 1
ATOM 1656 C CA . LYS B 1 78 ? -11.523 -12.164 -7.23 1 94.38 78 LYS B CA 1
ATOM 1657 C C . LYS B 1 78 ? -10.961 -11.086 -6.312 1 94.38 78 LYS B C 1
ATOM 1659 O O . LYS B 1 78 ? -11.5 -9.977 -6.254 1 94.38 78 LYS B O 1
ATOM 1664 N N . ASN B 1 79 ? -9.922 -11.43 -5.57 1 96.31 79 ASN B N 1
ATOM 1665 C CA . ASN B 1 79 ? -9.32 -10.461 -4.656 1 96.31 79 ASN B CA 1
ATOM 1666 C C . ASN B 1 79 ? -8.773 -9.25 -5.402 1 96.31 79 ASN B C 1
ATOM 1668 O O . ASN B 1 79 ? -8.922 -8.117 -4.949 1 96.31 79 ASN B O 1
ATOM 1672 N N . TYR B 1 80 ? -8.125 -9.5 -6.516 1 96.38 80 TYR B N 1
ATOM 1673 C CA . TYR B 1 80 ? -7.594 -8.406 -7.324 1 96.38 80 TYR B CA 1
ATOM 1674 C C . TYR B 1 80 ? -8.703 -7.457 -7.75 1 96.38 80 TYR B C 1
ATOM 1676 O O . TYR B 1 80 ? -8.602 -6.242 -7.547 1 96.38 80 TYR B O 1
ATOM 1684 N N . GLU B 1 81 ? -9.703 -8.039 -8.359 1 96.19 81 GLU B N 1
ATOM 1685 C CA . GLU B 1 81 ? -10.805 -7.219 -8.867 1 96.19 81 GLU B CA 1
ATOM 1686 C C . GLU B 1 81 ? -11.461 -6.422 -7.746 1 96.19 81 GLU B C 1
ATOM 1688 O O . GLU B 1 81 ? -11.766 -5.238 -7.918 1 96.19 81 GLU B O 1
ATOM 1693 N N . HIS B 1 82 ? -11.672 -7.039 -6.66 1 97.12 82 HIS B N 1
ATOM 1694 C CA . HIS B 1 82 ? -12.281 -6.363 -5.52 1 97.12 82 HIS B CA 1
ATOM 1695 C C . HIS B 1 82 ? -11.406 -5.219 -5.023 1 97.12 82 HIS B C 1
ATOM 1697 O O . HIS B 1 82 ? -11.859 -4.07 -4.961 1 97.12 82 HIS B O 1
ATOM 1703 N N . LEU B 1 83 ? -10.172 -5.551 -4.715 1 97.56 83 LEU B N 1
ATOM 1704 C CA . LEU B 1 83 ? -9.25 -4.566 -4.152 1 97.56 83 LEU B CA 1
ATOM 1705 C C . LEU B 1 83 ? -9 -3.432 -5.141 1 97.56 83 LEU B C 1
ATOM 1707 O O . LEU B 1 83 ? -8.898 -2.27 -4.742 1 97.56 83 LEU B O 1
ATOM 1711 N N . PHE B 1 84 ? -8.914 -3.77 -6.367 1 96.19 84 PHE B N 1
ATOM 1712 C CA . PHE B 1 84 ? -8.719 -2.748 -7.391 1 96.19 84 PHE B CA 1
ATOM 1713 C C . PHE B 1 84 ? -9.906 -1.802 -7.449 1 96.19 84 PHE B C 1
ATOM 1715 O O . PHE B 1 84 ? -9.734 -0.583 -7.512 1 96.19 84 PHE B O 1
ATOM 1722 N N . ALA B 1 85 ? -11.055 -2.379 -7.395 1 96.25 85 ALA B N 1
ATOM 1723 C CA . ALA B 1 85 ? -12.281 -1.601 -7.547 1 96.25 85 ALA B CA 1
ATOM 1724 C C . ALA B 1 85 ? -12.508 -0.699 -6.336 1 96.25 85 ALA B C 1
ATOM 1726 O O . ALA B 1 85 ? -12.852 0.478 -6.488 1 96.25 85 ALA B O 1
ATOM 1727 N N . VAL B 1 86 ? -12.344 -1.163 -5.125 1 96.62 86 VAL B N 1
ATOM 1728 C CA . VAL B 1 86 ? -12.719 -0.411 -3.932 1 96.62 86 VAL B CA 1
ATOM 1729 C C . VAL B 1 86 ? -11.703 0.707 -3.689 1 96.62 86 VAL B C 1
ATOM 1731 O O . VAL B 1 86 ? -11.984 1.653 -2.949 1 96.62 86 VAL B O 1
ATOM 1734 N N . ASN B 1 87 ? -10.516 0.604 -4.316 1 96.31 87 ASN B N 1
ATOM 1735 C CA . ASN B 1 87 ? -9.492 1.622 -4.102 1 96.31 87 ASN B CA 1
ATOM 1736 C C . ASN B 1 87 ? -9.398 2.582 -5.281 1 96.31 87 ASN B C 1
ATOM 1738 O O . ASN B 1 87 ? -8.453 3.365 -5.379 1 96.31 87 ASN B O 1
ATOM 1742 N N . ASP B 1 88 ? -10.383 2.506 -6.109 1 94.25 88 ASP B N 1
ATOM 1743 C CA . ASP B 1 88 ? -10.492 3.455 -7.211 1 94.25 88 ASP B CA 1
ATOM 1744 C C . ASP B 1 88 ? -10.758 4.867 -6.695 1 94.25 88 ASP B C 1
ATOM 1746 O O . ASP B 1 88 ? -11.562 5.059 -5.781 1 94.25 88 ASP B O 1
ATOM 1750 N N . LYS B 1 89 ? -10.109 5.82 -7.293 1 90 89 LYS B N 1
ATOM 1751 C CA . LYS B 1 89 ? -10.234 7.207 -6.848 1 90 89 LYS B CA 1
ATOM 1752 C C . LYS B 1 89 ? -11.68 7.684 -6.941 1 90 89 LYS B C 1
ATOM 1754 O O . LYS B 1 89 ? -12.133 8.477 -6.117 1 90 89 LYS B O 1
ATOM 1759 N N . SER B 1 90 ? -12.297 7.234 -7.973 1 93 90 SER B N 1
ATOM 1760 C CA . SER B 1 90 ? -13.68 7.648 -8.172 1 93 90 SER B CA 1
ATOM 1761 C C . SER B 1 90 ? -14.57 7.172 -7.031 1 93 90 SER B C 1
ATOM 1763 O O . SER B 1 90 ? -15.672 7.691 -6.836 1 93 90 SER B O 1
ATOM 1765 N N . LYS B 1 91 ? -14.18 6.277 -6.203 1 94.38 91 LYS B N 1
ATOM 1766 C CA . LYS B 1 91 ? -14.945 5.742 -5.078 1 94.38 91 LYS B CA 1
ATOM 1767 C C . LYS B 1 91 ? -14.359 6.199 -3.748 1 94.38 91 LYS B C 1
ATOM 1769 O O . LYS B 1 91 ? -14.641 5.609 -2.703 1 94.38 91 LYS B O 1
ATOM 1774 N N . GLY B 1 92 ? -13.477 7.113 -3.846 1 92.25 92 GLY B N 1
ATOM 1775 C CA . GLY B 1 92 ? -12.867 7.633 -2.631 1 92.25 92 GLY B CA 1
ATOM 1776 C C . GLY B 1 92 ? -11.57 6.93 -2.264 1 92.25 92 GLY B C 1
ATOM 1777 O O . GLY B 1 92 ? -11.047 7.117 -1.164 1 92.25 92 GLY B O 1
ATOM 1778 N N . GLY B 1 93 ? -11.094 6.121 -3.205 1 94.56 93 GLY B N 1
ATOM 1779 C CA . GLY B 1 93 ? -9.867 5.383 -2.947 1 94.56 93 GLY B CA 1
ATOM 1780 C C . GLY B 1 93 ? -8.617 6.18 -3.268 1 94.56 93 GLY B C 1
ATOM 1781 O O . GLY B 1 93 ? -8.656 7.406 -3.348 1 94.56 93 GLY B O 1
ATOM 1782 N N . SER B 1 94 ? -7.535 5.453 -3.236 1 94.25 94 SER B N 1
ATOM 1783 C CA . SER B 1 94 ? -6.207 6.02 -3.434 1 94.25 94 SER B CA 1
ATOM 1784 C C . SER B 1 94 ? -5.527 5.422 -4.66 1 94.25 94 SER B C 1
ATOM 1786 O O . SER B 1 94 ? -5.422 4.199 -4.785 1 94.25 94 SER B O 1
ATOM 1788 N N . PHE B 1 95 ? -5.148 6.41 -5.527 1 90.88 95 PHE B N 1
ATOM 1789 C CA . PHE B 1 95 ? -4.43 5.93 -6.703 1 90.88 95 PHE B CA 1
ATOM 1790 C C . PHE B 1 95 ? -3.193 5.137 -6.297 1 90.88 95 PHE B C 1
ATOM 1792 O O . PHE B 1 95 ? -2.844 4.148 -6.941 1 90.88 95 PHE B O 1
ATOM 1799 N N . TYR B 1 96 ? -2.525 5.523 -5.254 1 91.44 96 TYR B N 1
ATOM 1800 C CA . TYR B 1 96 ? -1.354 4.824 -4.746 1 91.44 96 TYR B CA 1
ATOM 1801 C C . TYR B 1 96 ? -1.682 3.369 -4.426 1 91.44 96 TYR B C 1
ATOM 1803 O O . TYR B 1 96 ? -0.974 2.457 -4.859 1 91.44 96 TYR B O 1
ATOM 1811 N N . ILE B 1 97 ? -2.695 3.176 -3.699 1 94.44 97 ILE B N 1
ATOM 1812 C CA . ILE B 1 97 ? -3.1 1.833 -3.297 1 94.44 97 ILE B CA 1
ATOM 1813 C C . ILE B 1 97 ? -3.545 1.038 -4.52 1 94.44 97 ILE B C 1
ATOM 1815 O O . ILE B 1 97 ? -3.164 -0.124 -4.688 1 94.44 97 ILE B O 1
ATOM 1819 N N . GLN B 1 98 ? -4.375 1.71 -5.348 1 93.81 98 GLN B N 1
ATOM 1820 C CA . GLN B 1 98 ? -4.84 1.042 -6.559 1 93.81 98 GLN B CA 1
ATOM 1821 C C . GLN B 1 98 ? -3.668 0.58 -7.418 1 93.81 98 GLN B C 1
ATOM 1823 O O . GLN B 1 98 ? -3.686 -0.529 -7.961 1 93.81 98 GLN B O 1
ATOM 1828 N N . SER B 1 99 ? -2.693 1.412 -7.598 1 92.31 99 SER B N 1
ATOM 1829 C CA . SER B 1 99 ? -1.487 1.066 -8.344 1 92.31 99 SER B CA 1
ATOM 1830 C C . SER B 1 99 ? -0.769 -0.122 -7.711 1 92.31 99 SER B C 1
ATOM 1832 O O . SER B 1 99 ? -0.255 -0.99 -8.422 1 92.31 99 SER B O 1
ATOM 1834 N N . LYS B 1 100 ? -0.671 -0.124 -6.418 1 92.19 100 LYS B N 1
ATOM 1835 C CA . LYS B 1 100 ? -0.041 -1.232 -5.707 1 92.19 100 LYS B CA 1
ATOM 1836 C C . LYS B 1 100 ? -0.769 -2.545 -5.98 1 92.19 100 LYS B C 1
ATOM 1838 O O . LYS B 1 100 ? -0.134 -3.584 -6.18 1 92.19 100 LYS B O 1
ATOM 1843 N N . VAL B 1 101 ? -1.997 -2.494 -5.938 1 95.81 101 VAL B N 1
ATOM 1844 C CA . VAL B 1 101 ? -2.824 -3.662 -6.227 1 95.81 101 VAL B CA 1
ATOM 1845 C C . VAL B 1 101 ? -2.547 -4.156 -7.641 1 95.81 101 VAL B C 1
ATOM 1847 O O . VAL B 1 101 ? -2.373 -5.359 -7.863 1 95.81 101 VAL B O 1
ATOM 1850 N N . PHE B 1 102 ? -2.52 -3.258 -8.562 1 93.12 102 PHE B N 1
ATOM 1851 C CA . PHE B 1 102 ? -2.23 -3.592 -9.953 1 93.12 102 PHE B CA 1
ATOM 1852 C C . PHE B 1 102 ? -0.862 -4.25 -10.078 1 93.12 102 PHE B C 1
ATOM 1854 O O . PHE B 1 102 ? -0.723 -5.281 -10.742 1 93.12 102 PHE B O 1
ATOM 1861 N N . ARG B 1 103 ? 0.069 -3.715 -9.492 1 90.38 103 ARG B N 1
ATOM 1862 C CA . ARG B 1 103 ? 1.427 -4.246 -9.555 1 90.38 103 ARG B CA 1
ATOM 1863 C C . ARG B 1 103 ? 1.504 -5.625 -8.906 1 90.38 103 ARG B C 1
ATOM 1865 O O . ARG B 1 103 ? 2.244 -6.492 -9.375 1 90.38 103 ARG B O 1
ATOM 1872 N N . ALA B 1 104 ? 0.83 -5.742 -7.844 1 93.62 104 ALA B N 1
ATOM 1873 C CA . ALA B 1 104 ? 0.792 -7.043 -7.18 1 93.62 104 ALA B CA 1
ATOM 1874 C C . ALA B 1 104 ? 0.248 -8.117 -8.117 1 93.62 104 ALA B C 1
ATOM 1876 O O . ALA B 1 104 ? 0.798 -9.219 -8.188 1 93.62 104 ALA B O 1
ATOM 1877 N N . LYS B 1 105 ? -0.767 -7.77 -8.781 1 94.69 105 LYS B N 1
ATOM 1878 C CA . LYS B 1 105 ? -1.334 -8.711 -9.742 1 94.69 105 LYS B CA 1
ATOM 1879 C C . LYS B 1 105 ? -0.338 -9.031 -10.859 1 94.69 105 LYS B C 1
ATOM 1881 O O . LYS B 1 105 ? -0.21 -10.188 -11.273 1 94.69 105 LYS B O 1
ATOM 1886 N N . GLU B 1 106 ? 0.328 -8.047 -11.344 1 91.5 106 GLU B N 1
ATOM 1887 C CA . GLU B 1 106 ? 1.355 -8.258 -12.359 1 91.5 106 GLU B CA 1
ATOM 1888 C C . GLU B 1 106 ? 2.436 -9.211 -11.859 1 91.5 106 GLU B C 1
ATOM 1890 O O . GLU B 1 106 ? 2.879 -10.094 -12.594 1 91.5 106 GLU B O 1
ATOM 1895 N N . ARG B 1 107 ? 2.816 -9.031 -10.719 1 91.19 107 ARG B N 1
ATOM 1896 C CA . ARG B 1 107 ? 3.859 -9.859 -10.125 1 91.19 107 ARG B CA 1
ATOM 1897 C C . ARG B 1 107 ? 3.414 -11.312 -10.031 1 91.19 107 ARG B C 1
ATOM 1899 O O . ARG B 1 107 ? 4.195 -12.227 -10.305 1 91.19 107 ARG B O 1
ATOM 1906 N N . ILE B 1 108 ? 2.242 -11.469 -9.555 1 93.44 108 ILE B N 1
ATOM 1907 C CA . ILE B 1 108 ? 1.684 -12.812 -9.414 1 93.44 108 ILE B CA 1
ATOM 1908 C C . ILE B 1 108 ? 1.549 -13.461 -10.789 1 93.44 108 ILE B C 1
ATOM 1910 O O . ILE B 1 108 ? 1.907 -14.625 -10.969 1 93.44 108 ILE B O 1
ATOM 1914 N N . ASP B 1 109 ? 1.101 -12.711 -11.742 1 92.06 109 ASP B N 1
ATOM 1915 C CA . ASP B 1 109 ? 0.942 -13.219 -13.102 1 92.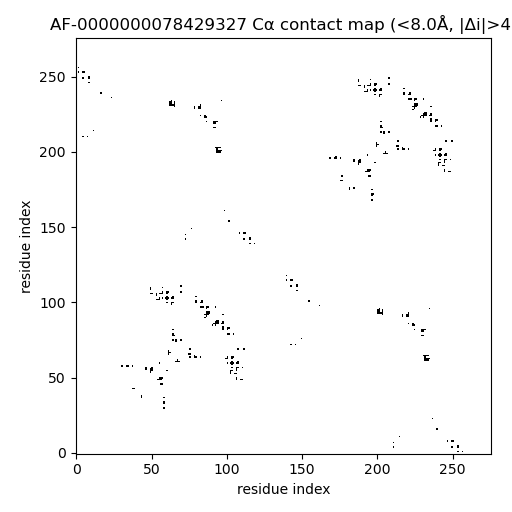06 109 ASP B CA 1
ATOM 1916 C C . ASP B 1 109 ? 2.283 -13.656 -13.688 1 92.06 109 ASP B C 1
ATOM 1918 O O . ASP B 1 109 ? 2.359 -14.672 -14.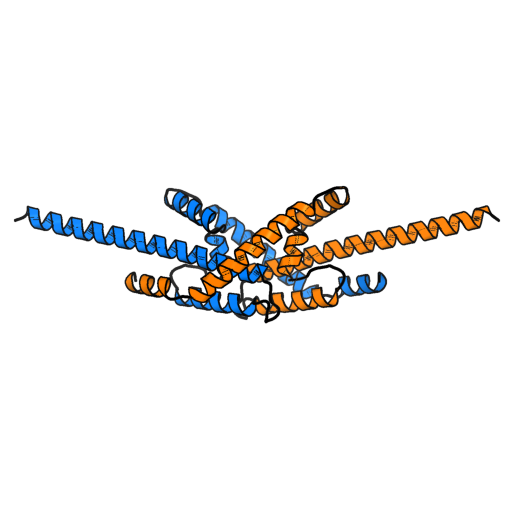383 1 92.06 109 ASP B O 1
ATOM 1922 N N . GLN B 1 110 ? 3.258 -12.906 -13.438 1 89.75 110 GLN B N 1
ATOM 1923 C CA . GLN B 1 110 ? 4.59 -13.258 -13.914 1 89.75 110 GLN B CA 1
ATOM 1924 C C . GLN B 1 110 ? 5.043 -14.594 -13.344 1 89.75 110 GLN B C 1
ATOM 1926 O O . GLN B 1 110 ? 5.625 -15.422 -14.055 1 89.75 110 GLN B O 1
ATOM 1931 N N . GLU B 1 111 ? 4.781 -14.734 -12.07 1 89.75 111 GLU B N 1
ATOM 1932 C CA . GLU B 1 111 ? 5.141 -15.984 -11.422 1 89.75 111 GLU B CA 1
ATOM 1933 C C . GLU B 1 111 ? 4.395 -17.172 -12.047 1 89.75 111 GLU B C 1
ATOM 1935 O O . GLU B 1 111 ? 4.98 -18.219 -12.281 1 89.75 111 GLU B O 1
ATOM 1940 N N . LEU B 1 112 ? 3.195 -16.938 -12.266 1 89.56 112 LEU B N 1
ATOM 1941 C CA . LEU B 1 112 ? 2.344 -17.984 -12.836 1 89.56 112 LEU B CA 1
ATOM 1942 C C . LEU B 1 112 ? 2.77 -18.312 -14.266 1 89.56 112 LEU B C 1
ATOM 1944 O O . LEU B 1 112 ? 2.768 -19.469 -14.672 1 89.56 112 LEU B O 1
ATOM 1948 N N . LYS B 1 113 ? 3.102 -17.312 -14.977 1 87.69 113 LYS B N 1
ATOM 1949 C CA . LYS B 1 113 ? 3.564 -17.5 -16.344 1 87.69 113 LYS B CA 1
ATOM 1950 C C . LYS B 1 113 ? 4.848 -18.328 -16.375 1 87.69 113 LYS B C 1
ATOM 1952 O O . LYS B 1 113 ? 4.996 -19.219 -17.219 1 87.69 113 LYS B O 1
ATOM 1957 N N . GLU B 1 114 ? 5.711 -18.031 -15.523 1 85.5 114 GLU B N 1
ATOM 1958 C CA . GLU B 1 114 ? 6.965 -18.781 -15.453 1 85.5 114 GLU B CA 1
ATOM 1959 C C . GLU B 1 114 ? 6.723 -20.219 -15.047 1 85.5 114 GLU B C 1
ATOM 1961 O O . GLU B 1 114 ? 7.387 -21.141 -15.547 1 85.5 114 GLU B O 1
ATOM 1966 N N . ALA B 1 115 ? 5.848 -20.422 -14.148 1 84.5 115 ALA B N 1
ATOM 1967 C CA . ALA B 1 115 ? 5.508 -21.766 -13.711 1 84.5 115 ALA B CA 1
ATOM 1968 C C . ALA B 1 115 ? 4.902 -22.578 -14.852 1 84.5 115 ALA B C 1
ATOM 1970 O O . ALA B 1 115 ? 5.191 -23.766 -14.992 1 84.5 115 ALA B O 1
ATOM 1971 N N . LEU B 1 116 ? 4.141 -21.969 -15.562 1 84.94 116 LEU B N 1
ATOM 1972 C CA . LEU B 1 116 ? 3.51 -22.625 -16.703 1 84.94 116 LEU B CA 1
ATOM 1973 C C . LEU B 1 116 ? 4.547 -23 -17.766 1 84.94 116 LEU B C 1
ATOM 1975 O O . LEU B 1 116 ? 4.512 -24.094 -18.297 1 84.94 116 LEU B O 1
ATOM 1979 N N . LYS B 1 117 ? 5.414 -22.094 -18 1 84.25 117 LYS B N 1
ATOM 1980 C CA . LYS B 1 117 ? 6.469 -22.344 -18.969 1 84.25 117 LYS B CA 1
ATOM 1981 C C . LYS B 1 117 ? 7.352 -23.516 -18.531 1 84.25 117 LYS B C 1
ATOM 1983 O O . LYS B 1 117 ? 7.727 -24.359 -19.344 1 84.25 117 LYS B O 1
ATOM 1988 N N . SER B 1 118 ? 7.676 -23.516 -17.344 1 84.31 118 SER B N 1
ATOM 1989 C CA . SER B 1 118 ? 8.523 -24.578 -16.812 1 84.31 118 SER B CA 1
ATOM 1990 C C . SER B 1 118 ? 7.82 -25.938 -16.875 1 84.31 118 SER B C 1
ATOM 1992 O O . SER B 1 118 ? 8.453 -26.953 -17.156 1 84.31 118 SER B O 1
ATOM 1994 N N . GLN B 1 119 ? 6.613 -25.953 -16.625 1 83.06 119 GLN B N 1
ATOM 1995 C CA . GLN B 1 119 ? 5.84 -27.188 -16.703 1 83.06 119 GLN B CA 1
ATOM 1996 C C . GLN B 1 119 ? 5.75 -27.688 -18.141 1 83.06 119 GLN B C 1
ATOM 1998 O O . GLN B 1 119 ? 5.875 -28.891 -18.406 1 83.06 119 GLN B O 1
ATOM 2003 N N . GLN B 1 120 ? 5.547 -26.812 -19 1 82.81 120 GLN B N 1
ATOM 2004 C CA . GLN B 1 120 ? 5.473 -27.172 -20.406 1 82.81 120 GLN B CA 1
ATOM 2005 C C . GLN B 1 120 ? 6.812 -27.703 -20.906 1 82.81 120 GLN B C 1
ATOM 2007 O O . GLN B 1 120 ? 6.855 -28.656 -21.688 1 82.81 120 GLN B O 1
ATOM 2012 N N . ALA B 1 121 ? 7.832 -27.109 -20.469 1 84 121 ALA B N 1
ATOM 2013 C CA . ALA B 1 121 ? 9.164 -27.562 -20.859 1 84 121 ALA B CA 1
ATOM 2014 C C . ALA B 1 121 ? 9.453 -28.953 -20.312 1 84 121 ALA B C 1
ATOM 2016 O O . ALA B 1 121 ? 10.047 -29.781 -21 1 84 121 ALA B O 1
ATOM 2017 N N . LYS B 1 122 ? 9.039 -29.156 -19.188 1 85.31 122 LYS B N 1
ATOM 2018 C CA . LYS B 1 122 ? 9.258 -30.453 -18.562 1 85.31 122 LYS B CA 1
ATOM 2019 C C . LYS B 1 122 ? 8.453 -31.547 -19.25 1 85.31 122 LYS B C 1
ATOM 2021 O O . LYS B 1 122 ? 8.945 -32.656 -19.453 1 85.31 122 LYS B O 1
ATOM 2026 N N . GLN B 1 123 ? 7.281 -31.25 -19.516 1 82 123 GLN B N 1
ATOM 2027 C CA . GLN B 1 123 ? 6.426 -32.219 -20.203 1 82 123 GLN B CA 1
ATOM 2028 C C . GLN B 1 123 ? 6.988 -32.562 -21.578 1 82 123 GLN B C 1
ATOM 2030 O O . GLN B 1 123 ? 6.977 -33.719 -21.984 1 82 123 GLN B O 1
ATOM 2035 N N . LYS B 1 124 ? 7.504 -31.578 -22.234 1 85.06 124 LYS B N 1
ATOM 2036 C CA . LYS B 1 124 ? 8.086 -31.797 -23.562 1 85.06 124 LYS B CA 1
ATOM 2037 C C . LYS B 1 124 ? 9.336 -32.656 -23.469 1 85.06 124 LYS B C 1
ATOM 2039 O O . LYS B 1 124 ? 9.562 -33.531 -24.328 1 85.06 124 LYS B O 1
ATOM 2044 N N . ARG B 1 125 ? 10.023 -32.406 -22.516 1 85.56 125 ARG B N 1
ATOM 2045 C CA . ARG B 1 125 ? 11.234 -33.219 -22.312 1 85.56 125 ARG B CA 1
ATOM 2046 C C . ARG B 1 125 ? 10.898 -34.656 -22 1 85.56 125 ARG B C 1
ATOM 2048 O O . ARG B 1 125 ? 11.578 -35.562 -22.469 1 85.56 125 ARG B O 1
ATOM 2055 N N . GLN B 1 126 ? 9.938 -34.875 -21.266 1 83.62 126 GLN B N 1
ATOM 2056 C CA . GLN B 1 126 ? 9.516 -36.219 -20.922 1 83.62 126 GLN B CA 1
ATOM 2057 C C . GLN B 1 126 ? 8.945 -36.938 -22.141 1 83.62 126 GLN B C 1
ATOM 2059 O O . GLN B 1 126 ? 9.195 -38.156 -22.328 1 83.62 126 GLN B O 1
ATOM 2064 N N . GLU B 1 127 ? 8.227 -36.25 -22.906 1 84.06 127 GLU B N 1
ATOM 2065 C CA . GLU B 1 127 ? 7.656 -36.844 -24.125 1 84.06 127 GLU B CA 1
ATOM 2066 C C . GLU B 1 127 ? 8.75 -37.188 -25.125 1 84.06 127 GLU B C 1
ATOM 2068 O O . GLU B 1 127 ? 8.68 -38.219 -25.797 1 84.06 127 GLU B O 1
ATOM 2073 N N . ASP B 1 128 ? 9.734 -36.312 -25.188 1 81.56 128 ASP B N 1
ATOM 2074 C CA . ASP B 1 128 ? 10.844 -36.531 -26.109 1 81.56 128 ASP B CA 1
ATOM 2075 C C . ASP B 1 128 ? 11.695 -37.719 -25.641 1 81.56 128 ASP B C 1
ATOM 2077 O O . ASP B 1 128 ? 12.18 -38.5 -26.469 1 81.56 128 ASP B O 1
ATOM 2081 N N . SER B 1 129 ? 11.82 -37.844 -24.422 1 82.06 129 SER B N 1
ATOM 2082 C CA . SER B 1 129 ? 12.602 -38.938 -23.875 1 82.06 129 SER B CA 1
ATOM 2083 C C . SER B 1 129 ? 11.883 -40.281 -24.062 1 82.06 129 SER B C 1
ATOM 2085 O O . SER B 1 129 ? 12.523 -41.312 -24.297 1 82.06 129 SER B O 1
ATOM 2087 N N . THR B 1 130 ? 10.586 -40.25 -23.891 1 77.88 130 THR B N 1
ATOM 2088 C CA . THR B 1 130 ? 9.828 -41.5 -24.062 1 77.88 130 THR B CA 1
ATOM 2089 C C . THR B 1 130 ? 9.742 -41.875 -25.531 1 77.88 130 THR B C 1
ATOM 2091 O O . THR B 1 130 ? 9.719 -43.062 -25.875 1 77.88 130 THR B O 1
ATOM 2094 N N . ALA B 1 131 ? 9.766 -40.906 -26.375 1 80.12 131 ALA B N 1
ATOM 2095 C CA . ALA B 1 131 ? 9.742 -41.156 -27.812 1 80.12 131 ALA B CA 1
ATOM 2096 C C . ALA B 1 131 ? 11.094 -41.688 -28.297 1 80.12 131 ALA B C 1
ATOM 2098 O O . ALA B 1 131 ? 11.164 -42.531 -29.172 1 80.12 131 ALA B O 1
ATOM 2099 N N . GLY B 1 132 ? 12.094 -41.156 -27.75 1 71.56 132 GLY B N 1
ATOM 2100 C CA . GLY B 1 132 ? 13.422 -41.594 -28.125 1 71.56 132 GLY B CA 1
ATOM 2101 C C . GLY B 1 132 ? 13.711 -43.031 -27.688 1 71.56 132 GLY B C 1
ATOM 2102 O O . GLY B 1 132 ? 14.43 -43.75 -28.375 1 71.56 132 GLY B O 1
ATOM 2103 N N . SER B 1 133 ? 13.266 -43.438 -26.547 1 73.31 133 SER B N 1
ATOM 2104 C CA . SER B 1 133 ? 13.5 -44.781 -26.047 1 73.31 133 SER B CA 1
ATOM 2105 C C . SER B 1 133 ? 12.703 -45.812 -26.828 1 73.31 133 SER B C 1
ATOM 2107 O O . SER B 1 133 ? 13.172 -46.938 -27.031 1 73.31 133 SER B O 1
ATOM 2109 N N . ALA B 1 134 ? 11.602 -45.469 -27.328 1 71.75 134 ALA B N 1
ATOM 2110 C CA . ALA B 1 134 ? 10.797 -46.406 -28.125 1 71.75 134 ALA B CA 1
ATOM 2111 C C . ALA B 1 134 ? 11.445 -46.656 -29.484 1 71.75 134 ALA B C 1
ATOM 2113 O O . ALA B 1 134 ? 11.344 -47.75 -30.031 1 71.75 134 ALA B O 1
ATOM 2114 N N . ASP B 1 135 ? 12.102 -45.75 -29.969 1 64.38 135 ASP B N 1
ATOM 2115 C CA . ASP B 1 135 ? 12.727 -45.938 -31.281 1 64.38 135 ASP B CA 1
ATOM 2116 C C . ASP B 1 135 ? 13.984 -46.781 -31.188 1 64.38 135 ASP B C 1
ATOM 2118 O O . ASP B 1 135 ? 14.32 -47.5 -32.125 1 64.38 135 ASP B O 1
ATOM 2122 N N . LYS B 1 136 ? 14.688 -46.969 -30.109 1 67.31 136 LYS B N 1
ATOM 2123 C CA . LYS B 1 136 ? 15.891 -47.781 -30 1 67.31 136 LYS B CA 1
ATOM 2124 C C . LYS B 1 136 ? 15.547 -49.25 -29.844 1 67.31 136 LYS B C 1
ATOM 2126 O O . LYS B 1 136 ? 16.422 -50.125 -29.984 1 67.31 136 LYS B O 1
ATOM 2131 N N . GLN B 1 137 ? 14.469 -49.562 -29.484 1 61.16 137 GLN B N 1
ATOM 2132 C CA . GLN B 1 137 ? 14.133 -50.969 -29.344 1 61.16 137 GLN B CA 1
ATOM 2133 C C . GLN B 1 137 ? 13.555 -51.531 -30.641 1 61.16 137 GLN B C 1
ATOM 2135 O O . GLN B 1 137 ? 13.289 -52.75 -30.719 1 61.16 137 GLN B O 1
ATOM 2140 N N . ARG B 1 138 ? 13.398 -50.656 -31.641 1 54.5 138 ARG B N 1
ATOM 2141 C CA . ARG B 1 138 ? 13.031 -51.312 -32.875 1 54.5 138 ARG B CA 1
ATOM 2142 C C . ARG B 1 138 ? 14.258 -51.594 -33.75 1 54.5 138 ARG B C 1
ATOM 2144 O O . ARG B 1 138 ? 15.164 -50.781 -33.812 1 54.5 138 ARG B O 1
#

Solvent-accessible surface area (backbone atoms only — not comparable to full-atom values): 14934 Å² total; per-residue (Å²): 115,66,69,62,50,53,58,52,70,70,53,65,61,56,67,65,46,51,62,47,48,57,56,44,55,55,46,51,53,51,50,57,52,52,56,67,67,66,62,70,66,72,70,21,53,58,45,48,51,48,20,62,73,51,70,41,48,68,65,55,23,29,39,53,48,54,51,91,65,86,80,51,56,67,58,53,51,50,28,42,54,48,47,37,57,64,20,28,54,93,68,59,24,12,62,51,53,24,47,50,45,52,40,22,50,51,38,52,48,52,51,53,50,51,51,49,50,52,50,53,51,50,52,50,50,52,53,52,52,56,54,53,56,59,56,69,77,102,114,65,69,63,51,54,58,52,68,70,53,65,61,58,67,64,46,51,62,47,48,56,55,42,56,54,46,51,53,49,50,56,53,52,58,68,66,64,62,70,67,72,71,22,52,59,44,49,50,48,19,62,74,53,69,41,48,68,65,54,22,29,40,52,48,56,50,91,66,86,79,52,56,68,58,53,51,50,28,42,54,48,46,37,57,64,20,28,52,93,69,59,24,11,61,53,52,23,48,50,46,52,41,23,51,51,36,51,48,51,52,50,51,52,52,49,50,52,51,54,52,51,52,50,50,51,51,50,50,56,52,54,56,58,56,70,76,102

pLDDT: mean 78.16, std 16.13, range [37.88, 97.56]

Secondary structure (DSSP, 8-state):
-HHHHHHHHHHS-HHHHHHHHHHHHHHHHHHHHHHHHTT-SHHHHHHHHHHHHHTS-HHHHHHHHT-S-SS-HHHHHHHHHHHHHHT-GGGT--HHHHHHHHHHHHHHHHHHHHHHHHHHHHHHHHHHHHHHHHHHT-/-HHHHHHHHHHS-HHHHHHHHHHHHHHHHHHHHHHHHTT-SHHHHHHHHHHHHHTS-HHHHHHHHT-S-SS-HHHHHHHHHHHHHHT-GGGT--HHHHHHHHHHHHHHHHHHHHHHHHHHHHHHHHHHHHHHHHHHT-